Protein AF-A0A1Q7XTV2-F1 (afdb_monomer_lite)

Secondary structure (DSSP, 8-state):
--HHHHHHHHHHHHHHHHHHHHHHHHHT----SHHHHHHHHHHHHHTHHHHHTTSTT---S-HHHHHHHHHHHHHHHHHHHHIIIIIHHHHHHTTSSPPP-------SSHHHHHHHHHHHHHHHHHTTGGGSHHHHHHHHHHHHHHHHHHHHHHHHHHHTT-HHHHHHHHHHHHHHHHHHHHHHS-HHHHHHHHHHHHHHHHTT-S-HHHHHHHHHHHHHHHHHHHHHHHHSHHHHHHHHHTT--HHHHHHHHHHHHHT-----TT-HHHHHHHHHHH-HHHHHHHHHHHHHHTTSS-TTHHHHHHHHHTS-TTT-TT-----

Sequence (323 aa):
MDNGRLQVLLLSWVVAAAALAIGRWWRKTPATGLVLAYLLNLWIIHWVAPALYLLPSYQGFDQRIVEAGLEQSVYAVIAFAFGSLALTPLLLNLGILPRPRAQLEVDTNLPKAYIALGAGSYAVMSIGVGALPSATALFATGQQLVVVGLALCCWYAWRKRSNWKLALWLGVTLLLPFVTIVTRGFISYGAVAALTVLIFISGFLKPRPMVLAAGILLGYLGLSVFVTYMRDRNDIRETVWGGQPMQIRLTQLEATVSQFEWFDLSNADHLHAVDGRLNQSFLAGLAVSRLSDIGGYAHGETFWEALLALIPRAIWPDKPVEA

Foldseek 3Di:
DPVVLLVVLLVLLVVLLVLLVVLCVVVLDDDLLVLVLVSVLLCQQLRPLSVLVVPPPADAPDNLLLSQLSNVSSVVSNVSSCCRRPVVVVCVVVVVDDDDDDPDDDDPCQLVVLLVQLVVLVVVVVVPPVVFVVSCVVSVVSVLSNLVSLLVQLVVCVVVVPVVSNVVSLVVLVCQLVVCLLQPLDSVVSVSSSSSSLSSNLSPDDPVVVSVVVVVVCVQVVLQVQLLCLVLSVVSNCCNVVPHDSVVNVVSVVVSVVPGGGQDSVDNSSSRSSNVPSHVSSVSSVVVVVCVVVVHDPPCVVVVVVVVVPDDCVRVVPDDDDD

Structure (mmCIF, N/CA/C/O backbone):
data_AF-A0A1Q7XTV2-F1
#
_entry.id   AF-A0A1Q7XTV2-F1
#
loop_
_atom_site.group_PDB
_atom_site.id
_atom_site.type_symbol
_atom_site.label_atom_id
_atom_site.label_alt_id
_atom_site.label_comp_id
_atom_site.label_asym_id
_atom_site.label_entity_id
_atom_site.label_seq_id
_atom_site.pdbx_PDB_ins_code
_atom_site.Cartn_x
_atom_site.Cartn_y
_atom_site.Cartn_z
_atom_site.occupancy
_atom_site.B_iso_or_equiv
_atom_site.auth_seq_id
_atom_site.auth_comp_id
_atom_site.auth_asym_id
_atom_site.auth_atom_id
_atom_site.pdbx_PDB_model_num
ATOM 1 N N . MET A 1 1 ? 19.828 8.856 -23.610 1.00 52.28 1 MET A N 1
ATOM 2 C CA . MET A 1 1 ? 18.556 8.325 -23.077 1.00 52.28 1 MET A CA 1
ATOM 3 C C . MET A 1 1 ? 17.640 9.512 -22.878 1.00 52.28 1 MET A C 1
ATOM 5 O O . MET A 1 1 ? 18.116 10.532 -22.394 1.00 52.28 1 MET A O 1
ATOM 9 N N . ASP A 1 2 ? 16.404 9.440 -23.363 1.00 64.94 2 ASP A N 1
ATOM 10 C CA . ASP A 1 2 ? 15.503 10.593 -23.383 1.00 64.94 2 ASP A CA 1
ATOM 11 C C . ASP A 1 2 ? 14.740 10.692 -22.055 1.00 64.94 2 ASP A C 1
ATOM 13 O O . ASP A 1 2 ? 13.625 10.193 -21.913 1.00 64.94 2 ASP A O 1
ATOM 17 N N . ASN A 1 3 ? 15.369 11.319 -21.055 1.00 75.69 3 ASN A N 1
ATOM 18 C CA . ASN A 1 3 ? 14.770 11.533 -19.731 1.00 75.69 3 ASN A CA 1
ATOM 19 C C . ASN A 1 3 ? 13.438 12.303 -19.798 1.00 75.69 3 ASN A C 1
ATOM 21 O O . ASN A 1 3 ? 12.667 12.275 -18.836 1.00 75.69 3 ASN A O 1
ATOM 25 N N . GLY A 1 4 ? 13.143 12.963 -20.925 1.00 91.56 4 GLY A N 1
ATOM 26 C CA . GLY A 1 4 ? 11.885 13.664 -21.142 1.00 91.56 4 GLY A CA 1
ATOM 27 C C . GLY A 1 4 ? 10.669 12.743 -21.045 1.00 91.56 4 GLY A C 1
ATOM 28 O O . GLY A 1 4 ? 9.670 13.123 -20.434 1.00 91.56 4 GLY A O 1
ATOM 29 N N . ARG A 1 5 ? 10.745 11.506 -21.559 1.00 95.69 5 ARG A N 1
ATOM 30 C CA . ARG A 1 5 ? 9.592 10.587 -21.548 1.00 95.69 5 ARG A CA 1
ATOM 31 C C . ARG A 1 5 ? 9.205 10.170 -20.132 1.00 95.69 5 ARG A C 1
ATOM 33 O O . ARG A 1 5 ? 8.038 10.301 -19.763 1.00 95.69 5 ARG A O 1
ATOM 40 N N . LEU A 1 6 ? 10.168 9.714 -19.330 1.00 96.31 6 LEU A N 1
ATOM 41 C CA . LEU A 1 6 ? 9.927 9.321 -17.938 1.00 96.31 6 LEU A CA 1
ATOM 42 C C . LEU A 1 6 ? 9.303 10.468 -17.130 1.00 96.31 6 LEU A C 1
ATOM 44 O O . LEU A 1 6 ? 8.315 10.266 -16.423 1.00 96.31 6 LEU A O 1
ATOM 48 N N . GLN A 1 7 ? 9.840 11.683 -17.274 1.00 97.06 7 GLN A N 1
ATOM 49 C CA . GLN A 1 7 ? 9.313 12.874 -16.603 1.00 97.06 7 GLN A CA 1
ATOM 50 C C . GLN A 1 7 ? 7.862 13.157 -17.004 1.00 97.06 7 GLN A C 1
ATOM 52 O O . GLN A 1 7 ? 7.019 13.387 -16.135 1.00 97.06 7 GLN A O 1
ATOM 57 N N . VAL A 1 8 ? 7.543 13.090 -18.301 1.00 97.75 8 VAL A N 1
ATOM 58 C CA . VAL A 1 8 ? 6.177 13.287 -18.808 1.00 97.75 8 VAL A CA 1
ATOM 59 C C . VAL A 1 8 ? 5.219 12.233 -18.255 1.00 97.75 8 VAL A C 1
ATOM 61 O O . VAL A 1 8 ? 4.111 12.584 -17.845 1.00 97.75 8 VAL A O 1
ATOM 64 N N . LEU A 1 9 ? 5.628 10.963 -18.188 1.00 98.06 9 LEU A N 1
ATOM 65 C CA . LEU A 1 9 ? 4.803 9.890 -17.625 1.00 98.06 9 LEU A CA 1
ATOM 66 C C . LEU A 1 9 ? 4.536 10.106 -16.128 1.00 98.06 9 LEU A C 1
ATOM 68 O O . LEU A 1 9 ? 3.381 10.078 -15.702 1.00 98.06 9 LEU A O 1
ATOM 72 N N . LEU A 1 10 ? 5.577 10.392 -15.338 1.00 97.94 10 LEU A N 1
ATOM 73 C CA . LEU A 1 10 ? 5.447 10.661 -13.900 1.00 97.94 10 LEU A CA 1
ATOM 74 C C . LEU A 1 10 ? 4.561 11.881 -13.622 1.00 97.94 10 LEU A C 1
ATOM 76 O O . LEU A 1 10 ? 3.726 11.834 -12.715 1.00 97.94 10 LEU A O 1
ATOM 80 N N . LEU A 1 11 ? 4.712 12.954 -14.405 1.00 97.81 11 LEU A N 1
ATOM 81 C CA . LEU A 1 11 ? 3.881 14.154 -14.298 1.00 97.81 11 LEU A CA 1
ATOM 82 C C . LEU A 1 11 ? 2.429 13.867 -14.682 1.00 97.81 11 LEU A C 1
ATOM 84 O O . LEU A 1 11 ? 1.521 14.242 -13.943 1.00 97.81 11 LEU A O 1
ATOM 88 N N . SER A 1 12 ? 2.200 13.162 -15.791 1.00 98.06 12 SER A N 1
ATOM 89 C CA . SER A 1 12 ? 0.855 12.783 -16.243 1.00 98.06 12 SER A CA 1
ATOM 90 C C . SER A 1 12 ? 0.132 11.943 -15.191 1.00 98.06 12 SER A C 1
ATOM 92 O O . SER A 1 12 ? -1.039 12.190 -14.895 1.00 98.06 12 SER A O 1
ATOM 94 N N . TRP A 1 13 ? 0.852 11.007 -14.564 1.00 98.06 13 TRP A N 1
ATOM 95 C CA . TRP A 1 13 ? 0.352 10.202 -13.454 1.00 98.06 13 TRP A CA 1
ATOM 96 C C . TRP A 1 13 ? -0.120 11.085 -12.289 1.00 98.06 13 TRP A C 1
ATOM 98 O O . TRP A 1 13 ? -1.262 10.968 -11.836 1.00 98.06 13 TRP A O 1
ATOM 108 N N . VAL A 1 14 ? 0.731 12.016 -11.834 1.00 97.31 14 VAL A N 1
ATOM 109 C CA . VAL A 1 14 ? 0.422 12.928 -10.716 1.00 97.31 14 VAL A CA 1
ATOM 110 C C . VAL A 1 14 ? -0.747 13.844 -11.053 1.00 97.31 14 VAL A C 1
ATOM 112 O O . VAL A 1 14 ? -1.623 14.035 -10.213 1.00 97.31 14 VAL A O 1
ATOM 115 N N . VAL A 1 15 ? -0.805 14.382 -12.272 1.00 97.69 15 VAL A N 1
ATOM 116 C CA . VAL A 1 15 ? -1.907 15.243 -12.720 1.00 97.69 15 VAL A CA 1
ATOM 117 C C . VAL A 1 15 ? -3.233 14.481 -12.704 1.00 97.69 15 VAL A C 1
ATOM 119 O O . VAL A 1 15 ? -4.215 14.990 -12.160 1.00 97.69 15 VAL A O 1
ATOM 122 N N . ALA A 1 16 ? -3.275 13.250 -13.222 1.00 97.19 16 ALA A N 1
ATOM 123 C CA . ALA A 1 16 ? -4.484 12.425 -13.209 1.00 97.19 16 ALA A CA 1
ATOM 124 C C . ALA A 1 16 ? -4.924 12.066 -11.775 1.00 97.19 16 ALA A C 1
ATOM 126 O O . ALA A 1 16 ? -6.103 12.194 -11.426 1.00 97.19 16 ALA A O 1
ATOM 127 N N . ALA A 1 17 ? -3.973 11.690 -10.916 1.00 95.69 17 ALA A N 1
ATOM 128 C CA . ALA A 1 17 ? -4.211 11.409 -9.502 1.00 95.69 17 ALA A CA 1
ATOM 129 C C . ALA A 1 17 ? -4.732 12.643 -8.739 1.00 95.69 17 ALA A C 1
ATOM 131 O O . ALA A 1 17 ? -5.706 12.554 -7.984 1.00 95.69 17 ALA A O 1
ATOM 132 N N . ALA A 1 18 ? -4.127 13.812 -8.968 1.00 94.44 18 ALA A N 1
ATOM 133 C CA . ALA A 1 18 ? -4.534 15.076 -8.366 1.00 94.44 18 ALA A CA 1
ATOM 134 C C . ALA A 1 18 ? -5.926 15.503 -8.844 1.00 94.44 18 ALA A C 1
ATOM 136 O O . ALA A 1 18 ? -6.763 15.868 -8.019 1.00 94.44 18 ALA A O 1
ATOM 137 N N . ALA A 1 19 ? -6.216 15.392 -10.145 1.00 95.44 19 ALA A N 1
ATOM 138 C CA . ALA A 1 19 ? -7.538 15.670 -10.696 1.00 95.44 19 ALA A CA 1
ATOM 139 C C . ALA A 1 19 ? -8.613 14.795 -10.033 1.00 95.44 19 ALA A C 1
ATOM 141 O O . ALA A 1 19 ? -9.653 15.310 -9.613 1.00 95.44 19 ALA A O 1
ATOM 142 N N . LEU A 1 20 ? -8.343 13.496 -9.853 1.00 93.62 20 LEU A N 1
ATOM 143 C CA . LEU A 1 20 ? -9.224 12.574 -9.133 1.00 93.62 20 LEU A CA 1
ATOM 144 C C . LEU A 1 20 ? -9.445 12.999 -7.675 1.00 93.62 20 LEU A C 1
ATOM 146 O O . LEU A 1 20 ? -10.592 13.101 -7.229 1.00 93.62 20 LEU A O 1
ATOM 150 N N . ALA A 1 21 ? -8.373 13.280 -6.932 1.00 89.50 21 ALA A N 1
ATOM 151 C CA . ALA A 1 21 ? -8.458 13.678 -5.529 1.00 89.50 21 ALA A CA 1
ATOM 152 C C . ALA A 1 21 ? -9.211 15.011 -5.344 1.00 89.50 21 ALA A C 1
ATOM 154 O O . ALA A 1 21 ? -10.132 15.097 -4.525 1.00 89.50 21 ALA A O 1
ATOM 155 N N . ILE A 1 22 ? -8.874 16.030 -6.141 1.00 90.25 22 ILE A N 1
ATOM 156 C CA . ILE A 1 22 ? -9.489 17.366 -6.108 1.00 90.25 22 ILE A CA 1
ATOM 157 C C . ILE A 1 22 ? -10.949 17.300 -6.566 1.00 90.25 22 ILE A C 1
ATOM 159 O O . ILE A 1 22 ? -11.834 17.821 -5.888 1.00 90.25 22 ILE A O 1
ATOM 163 N N . GLY A 1 23 ? -11.235 16.606 -7.669 1.00 91.25 23 GLY A N 1
ATOM 164 C CA . GLY A 1 23 ? -12.593 16.464 -8.193 1.00 91.25 23 GLY A CA 1
ATOM 165 C C . GLY A 1 23 ? -13.529 15.773 -7.200 1.00 91.25 23 GLY A C 1
ATOM 166 O O . GLY A 1 23 ? -14.670 16.202 -7.003 1.00 91.25 23 GLY A O 1
ATOM 167 N N . ARG A 1 24 ? -13.040 14.742 -6.498 1.00 87.19 24 ARG A N 1
ATOM 168 C CA . ARG A 1 24 ? -13.799 14.096 -5.416 1.00 87.19 24 ARG A CA 1
ATOM 169 C C . ARG A 1 24 ? -13.980 15.000 -4.210 1.00 87.19 24 ARG A C 1
ATOM 171 O O . ARG A 1 24 ? -15.069 15.026 -3.635 1.00 87.19 24 ARG A O 1
ATOM 178 N N . TRP A 1 25 ? -12.943 15.743 -3.836 1.00 83.31 25 TRP A N 1
ATOM 179 C CA . TRP A 1 25 ? -13.033 16.725 -2.764 1.00 83.31 25 TRP A CA 1
ATOM 180 C C . TRP A 1 25 ? -14.142 17.743 -3.074 1.00 83.31 25 TRP A C 1
ATOM 182 O O . TRP A 1 25 ? -15.046 17.930 -2.253 1.00 83.31 25 TRP A O 1
ATOM 192 N N . TRP A 1 26 ? -14.151 18.348 -4.260 1.00 86.44 26 TRP A N 1
ATOM 193 C CA . TRP A 1 26 ? -15.136 19.373 -4.619 1.00 86.44 26 TRP A CA 1
ATOM 194 C C . TRP A 1 26 ? -16.579 18.869 -4.611 1.00 86.44 26 TRP A C 1
ATOM 196 O O . TRP A 1 26 ? -17.480 19.594 -4.192 1.00 86.44 26 TRP A O 1
ATOM 206 N N . ARG A 1 27 ? -16.808 17.610 -4.991 1.00 81.94 27 ARG A N 1
ATOM 207 C CA . ARG A 1 27 ? -18.161 17.044 -5.091 1.00 81.94 27 ARG A CA 1
ATOM 208 C C . ARG A 1 27 ? -18.805 16.664 -3.762 1.00 81.94 27 ARG A C 1
ATOM 210 O O . ARG A 1 27 ? -19.996 16.368 -3.755 1.00 81.94 27 ARG A O 1
ATOM 217 N N . LYS A 1 28 ? -18.058 16.659 -2.649 1.00 74.50 28 LYS A N 1
ATOM 218 C CA . LYS A 1 28 ? -18.556 16.304 -1.300 1.00 74.50 28 LYS A CA 1
ATOM 219 C C . LYS A 1 28 ? -19.358 14.987 -1.258 1.00 74.50 28 LYS A C 1
ATOM 221 O O . LYS A 1 28 ? -20.192 14.798 -0.376 1.00 74.50 28 LYS A O 1
ATOM 226 N N . THR A 1 29 ? -19.120 14.075 -2.201 1.00 72.31 29 THR A N 1
ATOM 227 C CA . THR A 1 29 ? -19.832 12.795 -2.276 1.00 72.31 29 THR A CA 1
ATOM 228 C C . THR A 1 29 ? -19.449 11.931 -1.077 1.00 72.31 29 THR A C 1
ATOM 230 O O . THR A 1 29 ? -18.246 11.718 -0.879 1.00 72.31 29 THR A O 1
ATOM 233 N N . PRO A 1 30 ? -20.420 11.408 -0.307 1.00 70.06 30 PRO A N 1
ATOM 234 C CA . PRO A 1 30 ? -20.144 10.459 0.763 1.00 70.06 30 PRO A CA 1
ATOM 235 C C . PRO A 1 30 ? -19.352 9.275 0.211 1.00 70.06 30 PRO A C 1
ATOM 237 O O . PRO A 1 30 ? -19.731 8.680 -0.797 1.00 70.06 30 PRO A O 1
ATOM 240 N N . ALA A 1 31 ? -18.226 8.956 0.839 1.00 77.19 31 ALA A N 1
ATOM 241 C CA . ALA A 1 31 ? -17.368 7.867 0.408 1.00 77.19 31 ALA A CA 1
ATOM 242 C C . ALA A 1 31 ? -16.633 7.269 1.601 1.00 77.19 31 ALA A C 1
ATOM 244 O O . ALA A 1 31 ? -16.267 7.975 2.534 1.00 77.19 31 ALA A O 1
ATOM 245 N N . THR A 1 32 ? -16.349 5.976 1.516 1.00 80.38 32 THR A N 1
ATOM 246 C CA . THR A 1 32 ? -15.531 5.235 2.485 1.00 80.38 32 THR A CA 1
ATOM 247 C C . THR A 1 32 ? -14.026 5.417 2.248 1.00 80.38 32 THR A C 1
ATOM 249 O O . THR A 1 32 ? -13.217 4.719 2.838 1.00 80.38 32 THR A O 1
ATOM 252 N N . GLY A 1 33 ? -13.616 6.313 1.344 1.00 82.25 33 GLY A N 1
ATOM 253 C CA . GLY A 1 33 ? -12.204 6.504 0.994 1.00 82.25 33 GLY A CA 1
ATOM 254 C C . GLY A 1 33 ? -11.621 5.449 0.044 1.00 82.25 33 GLY A C 1
ATOM 255 O O . GLY A 1 33 ? -10.471 5.595 -0.351 1.00 82.25 33 GLY A O 1
ATOM 256 N N . LEU A 1 34 ? -12.401 4.453 -0.402 1.00 84.81 34 LEU A N 1
ATOM 257 C CA . LEU A 1 34 ? -11.930 3.350 -1.260 1.00 84.81 34 LEU A CA 1
ATOM 258 C C . LEU A 1 34 ? -11.169 3.814 -2.512 1.00 84.81 34 LEU A C 1
ATOM 260 O O . LEU A 1 34 ? -10.123 3.269 -2.839 1.00 84.81 34 LEU A O 1
ATOM 264 N N . VAL A 1 35 ? -11.666 4.847 -3.196 1.00 89.31 35 VAL A N 1
ATOM 265 C CA . VAL A 1 35 ? -11.015 5.375 -4.407 1.00 89.31 35 VAL A CA 1
ATOM 266 C C . VAL A 1 35 ? -9.639 5.966 -4.106 1.00 89.31 35 VAL A C 1
ATOM 268 O O . VAL A 1 35 ? -8.700 5.742 -4.862 1.00 89.31 35 VAL A O 1
ATOM 271 N N . LEU A 1 36 ? -9.504 6.678 -2.985 1.00 87.25 36 LEU A N 1
ATOM 272 C CA . LEU A 1 36 ? -8.214 7.216 -2.554 1.00 87.25 36 LEU A CA 1
ATOM 273 C C . LEU A 1 36 ? -7.291 6.104 -2.056 1.00 87.25 36 LEU A C 1
ATOM 275 O O . LEU A 1 36 ? -6.091 6.175 -2.284 1.00 87.25 36 LEU A O 1
ATOM 279 N N . ALA A 1 37 ? -7.844 5.062 -1.431 1.00 85.94 37 ALA A N 1
ATOM 280 C CA . ALA A 1 37 ? -7.077 3.901 -1.003 1.00 85.94 37 ALA A CA 1
ATOM 281 C C . ALA A 1 37 ? -6.469 3.152 -2.184 1.00 85.94 37 ALA A C 1
ATOM 283 O O . ALA A 1 37 ? -5.282 2.836 -2.179 1.00 85.94 37 ALA A O 1
ATOM 284 N N . TYR A 1 38 ? -7.278 2.928 -3.216 1.00 89.38 38 TYR A N 1
ATOM 285 C CA . TYR A 1 38 ? -6.829 2.301 -4.446 1.00 89.38 38 TYR A CA 1
ATOM 286 C C . TYR A 1 38 ? -5.764 3.147 -5.152 1.00 89.38 38 TYR A C 1
ATOM 288 O O . TYR A 1 38 ? -4.710 2.631 -5.516 1.00 89.38 38 TYR A O 1
ATOM 296 N N . LEU A 1 39 ? -5.993 4.461 -5.264 1.00 92.12 39 LEU A N 1
ATOM 297 C CA . LEU A 1 39 ? -5.033 5.389 -5.861 1.00 92.12 39 LEU A CA 1
ATOM 298 C C . LEU A 1 39 ? -3.703 5.431 -5.094 1.00 92.12 39 LEU A C 1
ATOM 300 O O . LEU A 1 39 ? -2.647 5.427 -5.716 1.00 92.12 39 LEU A O 1
ATOM 304 N N . LEU A 1 40 ? -3.744 5.450 -3.759 1.00 89.88 40 LEU A N 1
ATOM 305 C CA . LEU A 1 40 ? -2.538 5.444 -2.931 1.00 89.88 40 LEU A CA 1
ATOM 306 C C . LEU A 1 40 ? -1.768 4.129 -3.072 1.00 89.88 40 LEU A C 1
ATOM 308 O O . LEU A 1 40 ? -0.544 4.147 -3.142 1.00 89.88 40 LEU A O 1
ATOM 312 N N . ASN A 1 41 ? -2.470 2.998 -3.150 1.00 89.81 41 ASN A N 1
ATOM 313 C 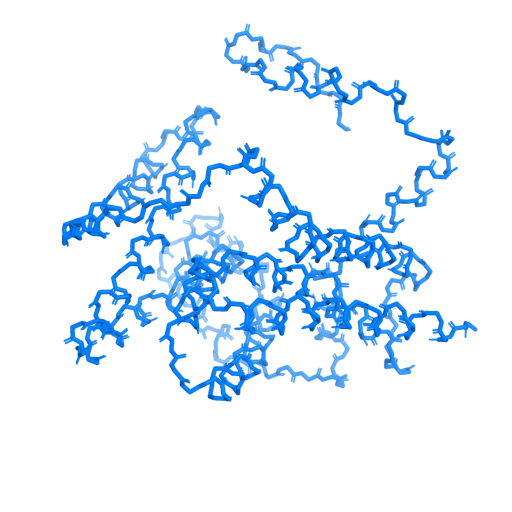CA . ASN A 1 41 ? -1.829 1.712 -3.391 1.00 89.81 41 ASN A CA 1
ATOM 314 C C . ASN A 1 41 ? -1.119 1.702 -4.756 1.00 89.81 41 ASN A C 1
ATOM 316 O O . ASN A 1 41 ? 0.064 1.385 -4.817 1.00 89.81 41 ASN A O 1
ATOM 320 N N . LEU A 1 42 ? -1.797 2.157 -5.822 1.00 93.50 42 LEU A N 1
ATOM 321 C CA . LEU A 1 42 ? -1.183 2.315 -7.146 1.00 93.50 42 LEU A CA 1
ATOM 322 C C . LEU A 1 42 ? 0.023 3.260 -7.121 1.00 93.50 42 LEU A C 1
ATOM 324 O O . LEU A 1 42 ? 1.032 2.960 -7.748 1.00 93.50 42 LEU A O 1
ATOM 328 N N . TRP A 1 43 ? -0.051 4.370 -6.384 1.00 94.75 43 TRP A N 1
ATOM 329 C CA . TRP A 1 43 ? 1.069 5.301 -6.240 1.00 94.75 43 TRP A CA 1
ATOM 330 C C . TRP A 1 43 ? 2.309 4.614 -5.655 1.00 94.75 43 TRP A C 1
ATOM 332 O O . TRP A 1 43 ? 3.396 4.714 -6.222 1.00 94.75 43 TRP A O 1
ATOM 342 N N . ILE A 1 44 ? 2.138 3.864 -4.560 1.00 92.50 44 ILE A N 1
ATOM 343 C CA . ILE A 1 44 ? 3.240 3.161 -3.888 1.00 92.50 44 ILE A CA 1
ATOM 344 C C . ILE A 1 44 ? 3.942 2.199 -4.851 1.00 92.50 44 ILE A C 1
ATOM 346 O O . ILE A 1 44 ? 5.168 2.154 -4.871 1.00 92.50 44 ILE A O 1
ATOM 350 N N . ILE A 1 45 ? 3.179 1.447 -5.648 1.00 94.31 45 ILE A N 1
ATOM 351 C CA . ILE A 1 45 ? 3.729 0.347 -6.453 1.00 94.31 45 ILE A CA 1
ATOM 352 C C . ILE A 1 45 ? 4.064 0.712 -7.909 1.00 94.31 45 ILE A C 1
ATOM 354 O O . ILE A 1 45 ? 4.763 -0.035 -8.588 1.00 94.31 45 ILE A O 1
ATOM 358 N N . HIS A 1 46 ? 3.551 1.824 -8.433 1.00 96.75 46 HIS A N 1
ATOM 359 C CA . HIS A 1 46 ? 3.798 2.224 -9.822 1.00 96.75 46 HIS A CA 1
ATOM 360 C C . HIS A 1 46 ? 4.477 3.576 -9.973 1.00 96.75 46 HIS A C 1
ATOM 362 O O . HIS A 1 46 ? 4.942 3.872 -11.067 1.00 96.75 46 HIS A O 1
ATOM 368 N N . TRP A 1 47 ? 4.545 4.394 -8.922 1.00 97.31 47 TRP A N 1
ATOM 369 C CA . TRP A 1 47 ? 5.105 5.739 -9.022 1.00 97.31 47 TRP A CA 1
ATOM 370 C C . TRP A 1 47 ? 6.388 5.908 -8.206 1.00 97.31 47 TRP A C 1
ATOM 372 O O . TRP A 1 47 ? 7.364 6.439 -8.728 1.00 97.31 47 TRP A O 1
ATOM 382 N N . VAL A 1 48 ? 6.416 5.421 -6.958 1.00 96.12 48 VAL A N 1
ATOM 383 C CA . VAL A 1 48 ? 7.547 5.642 -6.033 1.00 96.12 48 VAL A CA 1
ATOM 384 C C . VAL A 1 48 ? 8.871 5.122 -6.594 1.00 96.12 48 VAL A C 1
ATOM 386 O O . VAL A 1 48 ? 9.842 5.871 -6.628 1.00 96.12 48 VAL A O 1
ATOM 389 N N . ALA A 1 49 ? 8.919 3.871 -7.057 1.00 96.81 49 ALA A N 1
ATOM 390 C CA . ALA A 1 49 ? 10.155 3.301 -7.588 1.00 96.81 49 ALA A CA 1
ATOM 391 C C . ALA A 1 49 ? 10.580 3.912 -8.941 1.00 96.81 49 ALA A C 1
ATOM 393 O O . ALA A 1 49 ? 11.731 4.330 -9.047 1.00 96.81 49 ALA A O 1
ATOM 394 N N . PRO A 1 50 ? 9.694 4.090 -9.946 1.00 97.50 50 PRO A N 1
ATOM 395 C CA . PRO A 1 50 ? 10.074 4.784 -11.181 1.00 97.50 50 PRO A CA 1
ATOM 396 C C . PRO A 1 50 ? 10.577 6.218 -10.975 1.00 97.50 50 PRO A C 1
ATOM 398 O O . PRO A 1 50 ? 11.425 6.678 -11.735 1.00 97.50 50 PRO A O 1
ATOM 401 N N . ALA A 1 51 ? 10.122 6.923 -9.933 1.00 97.25 51 ALA A N 1
ATOM 402 C CA . ALA A 1 51 ? 10.639 8.251 -9.603 1.00 97.25 51 ALA A CA 1
ATOM 403 C C . ALA A 1 51 ? 12.130 8.244 -9.209 1.00 97.25 51 ALA A C 1
ATOM 405 O O . ALA A 1 51 ? 12.805 9.256 -9.400 1.00 97.25 51 ALA A O 1
ATOM 406 N N . LEU A 1 52 ? 12.671 7.119 -8.722 1.00 96.94 52 LEU A N 1
ATOM 407 C CA . LEU A 1 52 ? 14.096 6.991 -8.391 1.00 96.94 52 LEU A CA 1
ATOM 408 C C . LEU A 1 52 ? 14.998 7.113 -9.624 1.00 96.94 52 LEU A C 1
ATOM 410 O O . LEU A 1 52 ? 16.118 7.595 -9.511 1.00 96.94 52 LEU A O 1
ATOM 414 N N . TYR A 1 53 ? 14.497 6.763 -10.812 1.00 96.38 53 TYR A N 1
ATOM 415 C CA . TYR A 1 53 ? 15.232 6.861 -12.080 1.00 96.38 53 TYR A CA 1
ATOM 416 C C . TYR A 1 53 ? 15.430 8.313 -12.546 1.00 96.38 53 TYR A C 1
ATOM 418 O O . TYR A 1 53 ? 16.148 8.564 -13.509 1.00 96.38 53 TYR A O 1
ATOM 426 N N . LEU A 1 54 ? 14.822 9.291 -11.860 1.00 95.75 54 LEU A N 1
ATOM 427 C CA . LEU A 1 54 ? 15.153 10.705 -12.042 1.00 95.75 54 LEU A CA 1
ATOM 428 C C . LEU A 1 54 ? 16.475 11.094 -11.362 1.00 95.75 54 LEU A C 1
ATOM 430 O O . LEU A 1 54 ? 17.031 12.143 -11.688 1.00 95.75 54 LEU A O 1
ATOM 434 N N . LEU A 1 55 ? 16.968 10.288 -10.414 1.00 95.44 55 LEU A N 1
ATOM 435 C CA . LEU A 1 55 ? 18.238 10.527 -9.735 1.00 95.44 55 LEU A CA 1
ATOM 436 C C . LEU A 1 55 ? 19.393 10.140 -10.673 1.00 95.44 55 LEU A C 1
ATOM 438 O O . LEU A 1 55 ? 19.506 8.969 -11.029 1.00 95.44 55 LEU A O 1
ATOM 442 N N . PRO A 1 56 ? 20.296 11.070 -11.040 1.00 91.19 56 PRO A N 1
ATOM 443 C CA . PRO A 1 56 ? 21.367 10.780 -12.001 1.00 91.19 56 PRO A CA 1
ATOM 444 C C . PRO A 1 56 ? 22.336 9.677 -11.558 1.00 91.19 56 PRO A C 1
ATOM 446 O O . PRO A 1 56 ? 22.977 9.046 -12.392 1.00 91.19 56 PRO A O 1
ATOM 449 N N . SER A 1 57 ? 22.475 9.475 -10.246 1.00 90.75 57 SER A N 1
ATOM 450 C CA . SER A 1 57 ? 23.369 8.484 -9.645 1.00 90.75 57 SER A CA 1
ATOM 451 C C . SER A 1 57 ? 22.740 7.099 -9.496 1.00 90.75 57 SER A C 1
ATOM 453 O O . SER A 1 57 ? 23.448 6.161 -9.138 1.00 90.75 57 SER A O 1
ATOM 455 N N . TYR A 1 58 ? 21.431 6.956 -9.723 1.00 95.31 58 TYR A N 1
ATOM 456 C CA . TYR A 1 58 ? 20.735 5.694 -9.511 1.00 95.31 58 TYR A CA 1
ATOM 457 C C . TYR A 1 58 ? 20.803 4.794 -10.751 1.00 95.31 58 TYR A C 1
ATOM 459 O O . TYR A 1 58 ? 20.545 5.236 -11.869 1.00 95.31 58 TYR A O 1
ATOM 467 N N . GLN A 1 59 ? 21.131 3.518 -10.548 1.00 92.50 59 GLN A N 1
ATOM 468 C CA . GLN A 1 59 ? 21.176 2.499 -11.597 1.00 92.50 59 GLN A CA 1
ATOM 469 C C . GLN A 1 59 ? 20.361 1.287 -11.138 1.00 92.50 59 GLN A C 1
ATOM 471 O O . GLN A 1 59 ? 20.795 0.554 -10.256 1.00 92.50 59 GLN A O 1
ATOM 476 N N . GLY A 1 60 ? 19.166 1.106 -11.699 1.00 93.56 60 GLY A N 1
ATOM 477 C CA . GLY A 1 60 ? 18.253 0.008 -11.366 1.00 93.56 60 GLY A CA 1
ATOM 478 C C . GLY A 1 60 ? 18.079 -0.985 -12.517 1.00 93.56 60 GLY A C 1
ATOM 479 O O . GLY A 1 60 ? 19.021 -1.303 -13.242 1.00 93.56 60 GLY A O 1
ATOM 480 N N . PHE A 1 61 ? 16.851 -1.468 -12.691 1.00 95.56 61 PHE A N 1
ATOM 481 C CA . PHE A 1 61 ? 16.423 -2.229 -13.867 1.00 95.56 61 PHE A CA 1
ATOM 482 C C . PHE A 1 61 ? 16.544 -1.426 -15.177 1.00 95.56 61 PHE A C 1
ATOM 484 O O . PHE A 1 61 ? 16.852 -0.235 -15.187 1.00 95.56 61 PHE A O 1
ATOM 491 N N . ASP A 1 62 ? 16.264 -2.067 -16.317 1.00 95.19 62 ASP A N 1
ATOM 492 C CA . ASP A 1 62 ? 16.199 -1.363 -17.602 1.00 95.19 62 ASP A CA 1
ATOM 493 C C . ASP A 1 62 ? 15.085 -0.303 -17.579 1.00 95.19 62 ASP A C 1
ATOM 495 O O . ASP A 1 62 ? 13.889 -0.616 -17.544 1.00 95.19 62 ASP A O 1
ATOM 499 N N . GLN A 1 63 ? 15.495 0.966 -17.641 1.00 95.31 63 GLN A N 1
ATOM 500 C CA . GLN A 1 63 ? 14.604 2.121 -17.627 1.00 95.31 63 GLN A CA 1
ATOM 501 C C . GLN A 1 63 ? 13.528 2.049 -18.719 1.00 95.31 63 GLN A C 1
ATOM 503 O O . GLN A 1 63 ? 12.400 2.467 -18.475 1.00 95.31 63 GLN A O 1
ATOM 508 N N . ARG A 1 64 ? 13.817 1.488 -19.900 1.00 95.38 64 ARG A N 1
ATOM 509 C CA . ARG A 1 64 ? 12.830 1.387 -20.991 1.00 95.38 64 ARG A CA 1
ATOM 510 C C . ARG A 1 64 ? 11.678 0.457 -20.627 1.00 95.38 64 ARG A C 1
ATOM 512 O O . ARG A 1 64 ? 10.529 0.738 -20.962 1.00 95.38 64 ARG A O 1
ATOM 519 N N . ILE A 1 65 ? 11.981 -0.632 -19.921 1.00 96.56 65 ILE A N 1
ATOM 520 C CA . ILE A 1 65 ? 10.976 -1.579 -19.429 1.00 96.56 65 ILE A CA 1
ATOM 521 C C . ILE A 1 65 ? 10.143 -0.903 -18.336 1.00 96.56 65 ILE A C 1
ATOM 523 O O . ILE A 1 65 ? 8.915 -0.948 -18.374 1.00 96.56 65 ILE A O 1
ATOM 527 N N . VAL A 1 66 ? 10.795 -0.203 -17.403 1.00 97.38 66 VAL A N 1
ATOM 528 C CA . VAL A 1 66 ? 10.106 0.550 -16.343 1.00 97.38 66 VAL A CA 1
ATOM 529 C C . VAL A 1 66 ? 9.179 1.624 -16.926 1.00 97.38 66 VAL A C 1
ATOM 531 O O . VAL A 1 66 ? 8.032 1.735 -16.492 1.00 97.38 66 VAL A O 1
ATOM 534 N N . GLU A 1 67 ? 9.633 2.375 -17.932 1.00 97.25 67 GLU A N 1
ATOM 535 C CA . GLU A 1 67 ? 8.833 3.374 -18.650 1.00 97.25 67 GLU A CA 1
ATOM 536 C C . GLU A 1 67 ? 7.608 2.749 -19.325 1.00 97.25 67 GLU A C 1
ATOM 538 O O . GLU A 1 67 ? 6.505 3.278 -19.183 1.00 97.25 67 GLU A O 1
ATOM 543 N N . ALA A 1 68 ? 7.770 1.608 -20.004 1.00 96.81 68 ALA A N 1
ATOM 544 C CA . ALA A 1 68 ? 6.667 0.918 -20.671 1.00 96.81 68 ALA A CA 1
ATOM 545 C C . ALA A 1 68 ? 5.567 0.486 -19.688 1.00 96.81 68 ALA A C 1
ATOM 547 O O . ALA A 1 68 ? 4.379 0.636 -19.978 1.00 96.81 68 ALA A O 1
ATOM 548 N N . GLY A 1 69 ? 5.930 -0.014 -18.504 1.00 97.25 69 GLY A N 1
ATOM 549 C CA . GLY A 1 69 ? 4.936 -0.365 -17.491 1.00 97.25 69 GLY A CA 1
ATOM 550 C C . GLY A 1 69 ? 4.360 0.838 -16.743 1.00 97.25 69 GLY A C 1
ATOM 551 O O . GLY A 1 69 ? 3.172 0.837 -16.412 1.00 97.25 69 GLY A O 1
ATOM 552 N N . LEU A 1 70 ? 5.153 1.893 -16.521 1.00 98.06 70 LEU A N 1
ATOM 553 C CA . LEU A 1 70 ? 4.651 3.157 -15.973 1.00 98.06 70 LEU A CA 1
ATOM 554 C C . LEU A 1 70 ? 3.608 3.777 -16.911 1.00 98.06 70 LEU A C 1
ATOM 556 O O . LEU A 1 70 ? 2.588 4.273 -16.441 1.00 98.06 70 LEU A O 1
ATOM 560 N N . GLU A 1 71 ? 3.822 3.704 -18.223 1.00 98.06 71 GLU A N 1
ATOM 561 C CA . GLU A 1 71 ? 2.856 4.143 -19.230 1.00 98.06 71 GLU A CA 1
ATOM 562 C C . GLU A 1 71 ? 1.509 3.417 -19.092 1.00 98.06 71 GLU A C 1
ATOM 564 O O . GLU A 1 71 ? 0.466 4.070 -19.040 1.00 98.06 71 GLU A O 1
ATOM 569 N N . GLN A 1 72 ? 1.512 2.091 -18.908 1.00 97.50 72 GLN A N 1
ATOM 570 C CA . GLN A 1 72 ? 0.269 1.348 -18.651 1.00 97.50 72 GLN A CA 1
ATOM 571 C C . GLN A 1 72 ? -0.417 1.796 -17.353 1.00 97.50 72 GLN A C 1
ATOM 573 O O . GLN A 1 72 ? -1.642 1.914 -17.298 1.00 97.50 72 GLN A O 1
ATOM 578 N N . SER A 1 73 ? 0.361 2.108 -16.312 1.00 97.81 73 SER A N 1
ATOM 579 C CA . SER A 1 73 ? -0.175 2.663 -15.065 1.00 97.81 73 SER A CA 1
ATOM 580 C C . SER A 1 73 ? -0.786 4.057 -15.260 1.00 97.81 73 SER A C 1
ATOM 582 O O . SER A 1 73 ? -1.844 4.347 -14.699 1.00 97.81 73 SER A O 1
ATOM 584 N N . VAL A 1 74 ? -0.188 4.911 -16.100 1.00 98.31 74 VAL A N 1
ATOM 585 C CA . VAL A 1 74 ? -0.762 6.216 -16.474 1.00 98.31 74 VAL A CA 1
ATOM 586 C C . VAL A 1 74 ? -2.118 6.026 -17.151 1.00 98.31 74 VAL A C 1
ATOM 588 O O . VAL A 1 74 ? -3.092 6.659 -16.737 1.00 98.31 74 VAL A O 1
ATOM 591 N N . TYR A 1 75 ? -2.221 5.116 -18.125 1.00 98.00 75 TYR A N 1
ATOM 592 C CA . TYR A 1 75 ? -3.500 4.797 -18.765 1.00 98.00 75 TYR A CA 1
ATOM 593 C C . TYR A 1 75 ? -4.535 4.298 -17.755 1.00 98.00 75 TYR A C 1
ATOM 595 O O . TYR A 1 75 ? -5.672 4.777 -17.754 1.00 98.00 75 TYR A O 1
ATOM 603 N N . ALA A 1 76 ? -4.136 3.410 -16.842 1.00 96.69 76 ALA A N 1
ATOM 604 C CA . ALA A 1 76 ? -5.012 2.900 -15.794 1.00 96.69 76 ALA A CA 1
ATOM 605 C C . ALA A 1 76 ? -5.531 4.018 -14.873 1.00 96.69 76 ALA A C 1
ATOM 607 O O . ALA A 1 76 ? -6.731 4.083 -14.602 1.00 96.69 76 ALA A O 1
ATOM 608 N N . VAL A 1 77 ? -4.667 4.934 -14.422 1.00 97.50 77 VAL A N 1
ATOM 609 C CA . VAL A 1 77 ? -5.068 6.039 -13.534 1.00 97.50 77 VAL A CA 1
ATOM 610 C C . VAL A 1 77 ? -5.943 7.060 -14.257 1.00 97.50 77 VAL A C 1
ATOM 612 O O . VAL A 1 77 ? -6.922 7.526 -13.671 1.00 97.50 77 VAL A O 1
ATOM 615 N N . ILE A 1 78 ? -5.666 7.375 -15.525 1.00 98.00 78 ILE A N 1
ATOM 616 C CA . ILE A 1 78 ? -6.524 8.253 -16.337 1.00 98.00 78 ILE A CA 1
ATOM 617 C C . ILE A 1 78 ? -7.907 7.621 -16.527 1.00 98.00 78 ILE A C 1
ATOM 619 O O . ILE A 1 78 ? -8.919 8.279 -16.276 1.00 98.00 78 ILE A O 1
ATOM 623 N N . ALA A 1 79 ? -7.970 6.343 -16.909 1.00 97.31 79 ALA A N 1
ATOM 624 C CA . ALA A 1 79 ? -9.229 5.620 -17.072 1.00 97.31 79 ALA A CA 1
ATOM 625 C C . ALA A 1 79 ? -10.010 5.539 -15.750 1.00 97.31 79 ALA A C 1
ATOM 627 O O . ALA A 1 79 ? -11.220 5.773 -15.719 1.00 97.31 79 ALA A O 1
ATOM 628 N N . PHE A 1 80 ? -9.319 5.290 -14.635 1.00 95.62 80 PHE A N 1
ATOM 629 C CA . PHE A 1 80 ? -9.914 5.275 -13.301 1.00 95.62 80 PHE A CA 1
ATOM 630 C C . PHE A 1 80 ? -10.455 6.653 -12.892 1.00 95.62 80 PHE A C 1
ATOM 632 O O . PHE A 1 80 ? -11.577 6.764 -12.383 1.00 95.62 80 PHE A O 1
ATOM 639 N N . ALA A 1 81 ? -9.702 7.722 -13.169 1.00 95.50 81 ALA A N 1
ATOM 640 C CA . ALA A 1 81 ? -10.129 9.094 -12.929 1.00 95.50 81 ALA A CA 1
ATOM 641 C C . ALA A 1 81 ? -11.358 9.453 -13.773 1.00 95.50 81 ALA A C 1
ATOM 643 O O . ALA A 1 81 ? -12.338 9.968 -13.233 1.00 95.50 81 ALA A O 1
ATOM 644 N N . PHE A 1 82 ? -11.356 9.114 -15.063 1.00 96.31 82 PHE A N 1
ATOM 645 C CA . PHE A 1 82 ? -12.500 9.292 -15.955 1.00 96.31 82 PHE A CA 1
ATOM 646 C C . PHE A 1 82 ? -13.731 8.517 -15.463 1.00 96.31 82 PHE A C 1
ATOM 648 O O . PHE A 1 82 ? -14.818 9.087 -15.338 1.00 96.31 82 PHE A O 1
ATOM 655 N N . GLY A 1 83 ? -13.558 7.247 -15.094 1.00 94.38 83 GLY A N 1
ATOM 656 C CA . GLY A 1 83 ? -14.612 6.403 -14.536 1.00 94.38 83 GLY A CA 1
ATOM 657 C C . GLY A 1 83 ? -15.257 7.019 -13.290 1.00 94.38 83 GLY A C 1
ATOM 658 O O . GLY A 1 83 ? -16.484 7.114 -13.192 1.00 94.38 83 GLY A O 1
ATOM 659 N N . SER A 1 84 ? -14.438 7.505 -12.351 1.00 92.25 84 SER A N 1
ATOM 660 C CA . SER A 1 84 ? -14.918 8.097 -11.097 1.00 92.25 84 SER A CA 1
ATOM 661 C C . SER A 1 84 ? -15.465 9.520 -11.257 1.00 92.25 84 SER A C 1
ATOM 663 O O . SER A 1 84 ? -16.365 9.899 -10.501 1.00 92.25 84 SER A O 1
ATOM 665 N N . LEU A 1 85 ? -14.906 10.340 -12.151 1.00 93.62 85 LEU A N 1
ATOM 666 C CA . LEU A 1 85 ? -15.242 11.762 -12.261 1.00 93.62 85 LEU A CA 1
ATOM 667 C C . LEU A 1 85 ? -16.229 12.080 -13.385 1.00 93.62 85 LEU A C 1
ATOM 669 O O . LEU A 1 85 ? -16.994 13.026 -13.235 1.00 93.62 85 LEU A O 1
ATOM 673 N N . ALA A 1 86 ? -16.259 11.338 -14.481 1.00 94.75 86 ALA A N 1
ATOM 674 C CA . ALA A 1 86 ? -17.142 11.629 -15.609 1.00 94.75 86 ALA A CA 1
ATOM 675 C C . ALA A 1 86 ? -18.230 10.564 -15.748 1.00 94.75 86 ALA A C 1
ATOM 677 O O . ALA A 1 86 ? -19.417 10.878 -15.641 1.00 94.75 86 ALA A O 1
ATOM 678 N N . LEU A 1 87 ? -17.827 9.299 -15.896 1.00 95.06 87 LEU A N 1
ATOM 679 C CA . LEU A 1 87 ? -18.746 8.212 -16.225 1.00 95.06 87 LEU A CA 1
ATOM 680 C C . LEU A 1 87 ? -19.737 7.916 -15.090 1.00 95.06 87 LEU A C 1
ATOM 682 O O . LEU A 1 87 ? -20.942 7.893 -15.319 1.00 95.06 87 LEU A O 1
ATOM 686 N N . THR A 1 88 ? -19.262 7.752 -13.851 1.00 91.44 88 THR A N 1
ATOM 687 C CA . THR A 1 88 ? -20.137 7.426 -12.707 1.00 91.44 88 THR A CA 1
ATOM 688 C C . THR A 1 88 ? -21.246 8.473 -12.484 1.00 91.44 88 THR A C 1
ATOM 690 O O . THR A 1 88 ? -22.412 8.088 -12.400 1.00 91.44 88 THR A O 1
ATOM 693 N N . PRO A 1 89 ? -20.958 9.791 -12.418 1.00 90.12 89 PRO A N 1
ATOM 694 C CA . PRO A 1 89 ? -22.011 10.804 -12.316 1.00 90.12 89 PRO A CA 1
ATOM 695 C C . PRO A 1 89 ? -22.967 10.823 -13.505 1.00 90.12 89 PRO A C 1
ATOM 697 O O . PRO A 1 89 ? -24.161 11.019 -13.300 1.00 90.12 89 PRO A O 1
ATOM 700 N N . LEU A 1 90 ? -22.463 10.626 -14.727 1.00 94.38 90 LEU A N 1
ATOM 701 C CA . LEU A 1 90 ? -23.303 10.567 -15.920 1.00 94.38 90 LEU A CA 1
ATOM 702 C C . LEU A 1 90 ? -24.321 9.427 -15.796 1.00 94.38 90 LEU A C 1
ATOM 704 O O . LEU A 1 90 ? -25.519 9.663 -15.917 1.00 94.38 90 LEU A O 1
ATOM 708 N N . LEU A 1 91 ? -23.866 8.222 -15.445 1.00 94.38 91 LEU A N 1
ATOM 709 C CA . LEU A 1 91 ? -24.733 7.055 -15.252 1.00 94.38 91 LEU A CA 1
ATOM 710 C C . LEU A 1 91 ? -25.736 7.238 -14.096 1.00 94.38 91 LEU A C 1
ATOM 712 O O . LEU A 1 91 ? -26.885 6.813 -14.205 1.00 94.38 91 LEU A O 1
ATOM 716 N N . LEU A 1 92 ? -25.336 7.903 -13.004 1.00 90.75 92 LEU A N 1
ATOM 717 C CA . LEU A 1 92 ? -26.234 8.256 -11.892 1.00 90.75 92 LEU A CA 1
ATOM 718 C C . LEU A 1 92 ? -27.282 9.311 -12.278 1.00 90.75 92 LEU A C 1
ATOM 720 O O . LEU A 1 92 ? -28.382 9.318 -11.723 1.00 90.75 92 LEU A O 1
ATOM 724 N N . ASN A 1 93 ? -26.943 10.233 -13.180 1.00 91.81 93 ASN A N 1
ATOM 725 C CA . ASN A 1 93 ? -27.856 11.270 -13.664 1.00 91.81 93 ASN A CA 1
ATOM 726 C C . ASN A 1 93 ? -28.824 10.740 -14.721 1.00 91.81 93 ASN A C 1
ATOM 728 O O . ASN A 1 93 ? -29.967 11.181 -14.757 1.00 91.81 93 ASN A O 1
ATOM 732 N N . LEU A 1 94 ? -28.398 9.756 -15.515 1.00 95.31 94 LEU A N 1
ATOM 733 C CA . LEU A 1 94 ? -29.255 9.020 -16.445 1.00 95.31 94 LEU A CA 1
ATOM 734 C C . LEU A 1 94 ? -30.188 8.016 -15.744 1.00 95.31 94 LEU A C 1
ATOM 736 O O . LEU A 1 94 ? -31.034 7.417 -16.395 1.00 95.31 94 LEU A O 1
ATOM 740 N N . GLY A 1 95 ? -30.033 7.805 -14.432 1.00 92.12 95 GLY A N 1
ATOM 741 C CA . GLY A 1 95 ? -30.843 6.852 -13.667 1.00 92.12 95 GLY A CA 1
ATOM 742 C C . GLY A 1 95 ? -30.486 5.381 -13.905 1.00 92.12 95 GLY A C 1
ATOM 743 O O . GLY A 1 95 ? -31.205 4.506 -13.436 1.00 92.12 95 GLY A O 1
ATOM 744 N N . ILE A 1 96 ? -29.375 5.103 -14.595 1.00 94.50 96 ILE A N 1
ATOM 745 C CA . ILE A 1 96 ? -28.882 3.740 -14.850 1.00 94.50 96 ILE A CA 1
ATOM 746 C C . ILE A 1 96 ? -28.351 3.119 -13.553 1.00 94.50 96 ILE A C 1
ATOM 748 O O . ILE A 1 96 ? -28.563 1.939 -13.287 1.00 94.50 96 ILE A O 1
ATOM 752 N N . LEU A 1 97 ? -27.661 3.920 -12.733 1.00 89.69 97 LEU A N 1
ATOM 753 C CA . LEU A 1 97 ? -27.158 3.489 -11.431 1.00 89.69 97 LEU A CA 1
ATOM 754 C C . LEU A 1 97 ? -28.067 3.979 -10.294 1.00 89.69 97 LEU A C 1
ATOM 756 O O . LEU A 1 97 ? -28.482 5.144 -10.297 1.00 89.69 97 LEU A O 1
ATOM 760 N N . PRO A 1 98 ? -28.336 3.139 -9.277 1.00 84.88 98 PRO A N 1
ATOM 761 C CA . PRO A 1 98 ? -29.121 3.550 -8.125 1.00 84.88 98 PRO A CA 1
ATOM 762 C C . PRO A 1 98 ? -28.361 4.600 -7.310 1.00 84.88 98 PRO A C 1
ATOM 764 O O . PRO A 1 98 ? -27.175 4.454 -7.004 1.00 84.88 98 PRO A O 1
ATOM 767 N N . ARG A 1 99 ? -29.060 5.663 -6.903 1.00 81.50 99 ARG A N 1
ATOM 768 C CA . ARG A 1 99 ? -28.511 6.620 -5.937 1.00 81.50 99 ARG A CA 1
ATOM 769 C C . ARG A 1 99 ? -28.523 5.986 -4.544 1.00 81.50 99 ARG A C 1
ATOM 771 O O . ARG A 1 99 ? -29.578 5.501 -4.129 1.00 81.50 99 ARG A O 1
ATOM 778 N N . PRO A 1 100 ? -27.405 6.014 -3.796 1.00 71.81 100 PRO A N 1
ATOM 779 C CA . PRO A 1 100 ? -27.379 5.482 -2.440 1.00 71.81 100 PRO A CA 1
ATOM 780 C C . PRO A 1 100 ? -28.412 6.209 -1.571 1.00 71.81 100 PRO A C 1
ATOM 782 O O . PRO A 1 100 ? -28.301 7.415 -1.344 1.00 71.81 100 PRO A O 1
ATOM 785 N N . ARG A 1 101 ? -29.420 5.487 -1.074 1.00 69.81 101 ARG A N 1
ATOM 786 C CA . ARG A 1 101 ? -30.286 5.967 0.009 1.00 69.81 101 ARG A CA 1
ATOM 787 C C . ARG A 1 101 ? -29.640 5.549 1.321 1.00 69.81 101 ARG A C 1
ATOM 789 O O . ARG A 1 101 ? -29.575 4.363 1.623 1.00 69.81 101 ARG A O 1
ATOM 796 N N . ALA A 1 102 ? -29.140 6.508 2.091 1.00 59.91 102 ALA A N 1
ATOM 797 C CA . ALA A 1 102 ? -28.649 6.226 3.433 1.00 59.91 102 ALA A CA 1
ATOM 798 C C . ALA A 1 102 ? -29.849 5.960 4.356 1.00 59.91 102 ALA A C 1
ATOM 800 O O . ALA A 1 102 ? -30.467 6.900 4.849 1.00 59.91 102 ALA A O 1
ATOM 801 N N . GLN A 1 103 ? -30.200 4.691 4.574 1.00 55.91 103 GLN A N 1
ATOM 802 C CA . GLN A 1 103 ? -31.007 4.310 5.733 1.00 55.91 103 GLN A CA 1
ATOM 803 C C . GLN A 1 103 ? -30.076 4.271 6.943 1.00 55.91 103 GLN A C 1
ATOM 805 O O . GLN A 1 103 ? -29.050 3.593 6.938 1.00 55.91 103 GLN A O 1
ATOM 810 N N . LEU A 1 104 ? -30.372 5.122 7.921 1.00 63.22 104 LEU A N 1
ATOM 811 C CA . LEU A 1 104 ? -29.407 5.599 8.904 1.00 63.22 104 LEU A CA 1
ATOM 812 C C . LEU A 1 104 ? -29.782 5.103 10.300 1.00 63.22 104 LEU A C 1
ATOM 814 O O . LEU A 1 104 ? -29.993 5.897 11.210 1.00 63.22 104 LEU A O 1
ATOM 818 N N . GLU A 1 105 ? -29.829 3.785 10.474 1.00 75.50 105 GLU A N 1
ATOM 819 C CA . GLU A 1 105 ? -29.740 3.188 11.805 1.00 75.50 105 GLU A CA 1
ATOM 820 C C . GLU A 1 105 ? -28.312 2.698 12.025 1.00 75.50 105 GLU A C 1
ATOM 822 O O . GLU A 1 105 ? -27.786 1.851 11.306 1.00 75.50 105 GLU A O 1
ATOM 827 N N . VAL A 1 106 ? -27.633 3.322 12.987 1.00 79.38 106 VAL A N 1
ATOM 828 C CA . VAL A 1 106 ? -26.240 3.003 13.299 1.00 79.38 106 VAL A CA 1
ATOM 829 C C . VAL A 1 106 ? -26.227 1.922 14.361 1.00 79.38 106 VAL A C 1
ATOM 831 O O . VAL A 1 106 ? -26.344 2.224 15.548 1.00 79.38 106 VAL A O 1
ATOM 834 N N . ASP A 1 107 ? -26.047 0.674 13.937 1.00 87.19 107 ASP A N 1
ATOM 835 C CA . ASP A 1 107 ? -25.827 -0.423 14.872 1.00 87.19 107 ASP A CA 1
ATOM 836 C C . ASP A 1 107 ? -24.459 -0.267 15.557 1.00 87.19 107 ASP A C 1
ATOM 838 O O . ASP A 1 107 ? -23.391 -0.274 14.938 1.00 87.19 107 ASP A O 1
ATOM 842 N N . THR A 1 108 ? -24.499 -0.101 16.877 1.00 87.19 108 THR A N 1
ATOM 843 C CA . THR A 1 108 ? -23.311 0.090 17.716 1.00 87.19 108 THR A CA 1
ATOM 844 C C . THR A 1 108 ? -22.537 -1.201 17.990 1.00 87.19 108 THR A C 1
ATOM 846 O O . THR A 1 108 ? -21.376 -1.132 18.405 1.00 87.19 108 THR A O 1
ATOM 849 N N . ASN A 1 109 ? -23.146 -2.365 17.753 1.00 92.25 109 ASN A N 1
ATOM 850 C CA . ASN A 1 109 ? -22.525 -3.672 17.953 1.00 92.25 109 ASN A CA 1
ATOM 851 C C . ASN A 1 109 ? -21.809 -4.173 16.697 1.00 92.25 109 ASN A C 1
ATOM 853 O O . ASN A 1 109 ? -20.851 -4.939 16.811 1.00 92.25 109 ASN A O 1
ATOM 857 N N . LEU A 1 110 ? -22.196 -3.677 15.521 1.00 92.06 110 LEU A N 1
ATOM 858 C CA . LEU A 1 110 ? -21.634 -4.084 14.236 1.00 92.06 110 LEU A CA 1
ATOM 859 C C . LEU A 1 110 ? -20.092 -3.984 14.154 1.00 92.06 110 LEU A C 1
ATOM 861 O O . LEU A 1 110 ? -19.471 -4.950 13.708 1.00 92.06 110 LEU A O 1
ATOM 865 N N . PRO A 1 111 ? -19.420 -2.911 14.633 1.00 94.38 111 PRO A N 1
ATOM 866 C CA . PRO A 1 111 ? -17.955 -2.851 14.602 1.00 94.38 111 PRO A CA 1
ATOM 867 C C . PRO A 1 111 ? -17.302 -3.973 15.418 1.00 94.38 111 PRO A C 1
ATOM 869 O O . PRO A 1 111 ? -16.317 -4.570 14.987 1.00 94.38 111 PRO A O 1
ATOM 872 N N . LYS A 1 112 ? -17.877 -4.297 16.584 1.00 93.81 112 LYS A N 1
ATOM 873 C CA . LYS A 1 112 ? -17.386 -5.373 17.455 1.00 93.81 112 LYS A CA 1
ATOM 874 C C . LYS A 1 112 ? -17.630 -6.742 16.829 1.00 93.81 112 LYS A C 1
ATOM 876 O O . LYS A 1 112 ? -16.751 -7.592 16.910 1.00 93.81 112 LYS A O 1
ATOM 881 N N . ALA A 1 113 ? -18.781 -6.934 16.184 1.00 95.75 113 ALA A N 1
ATOM 882 C CA . ALA A 1 113 ? -19.098 -8.160 15.462 1.00 95.75 113 ALA A CA 1
ATOM 883 C C . ALA A 1 113 ? -18.090 -8.415 14.331 1.00 95.75 113 ALA A C 1
ATOM 885 O O . ALA A 1 113 ? -17.571 -9.522 14.228 1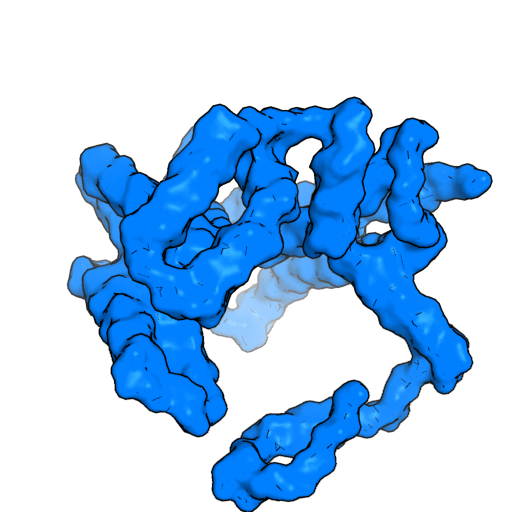.00 95.75 113 ALA A O 1
ATOM 886 N N . TYR A 1 114 ? -17.726 -7.392 13.548 1.00 96.44 114 TYR A N 1
ATOM 887 C CA . TYR A 1 114 ? -16.701 -7.533 12.509 1.00 96.44 114 TYR A CA 1
ATOM 888 C C . TYR A 1 114 ? -15.318 -7.882 13.066 1.00 96.44 114 TYR A C 1
ATOM 890 O O . TYR A 1 114 ? -14.661 -8.775 12.531 1.00 96.44 114 TYR A O 1
ATOM 898 N N . ILE A 1 115 ? -14.891 -7.238 14.159 1.00 95.94 115 ILE A N 1
ATOM 899 C CA . ILE A 1 115 ? -13.625 -7.591 14.823 1.00 95.94 115 ILE A CA 1
ATOM 900 C C . ILE A 1 115 ? -13.671 -9.038 15.324 1.00 95.94 115 ILE A C 1
ATOM 902 O O . ILE A 1 115 ? -12.737 -9.792 15.070 1.00 95.94 115 ILE A O 1
ATOM 906 N N . ALA A 1 116 ? -14.752 -9.441 15.997 1.00 96.12 116 ALA A N 1
ATOM 907 C CA . ALA A 1 116 ? -14.899 -10.785 16.546 1.00 96.12 116 ALA A CA 1
ATOM 908 C C . ALA A 1 116 ? -14.921 -11.860 15.450 1.00 96.12 116 ALA A C 1
ATOM 910 O O . ALA A 1 116 ? -14.211 -12.855 15.560 1.00 96.12 116 ALA A O 1
ATOM 911 N N . LEU A 1 117 ? -15.672 -11.643 14.366 1.00 95.94 117 LEU A N 1
ATOM 912 C CA . LEU A 1 117 ? -15.725 -12.555 13.221 1.00 95.94 117 LEU A CA 1
ATOM 913 C C . LEU A 1 117 ? -14.374 -12.651 12.505 1.00 95.94 117 LEU A C 1
ATOM 915 O O . LEU A 1 117 ? -13.945 -13.746 12.137 1.00 95.94 117 LEU A O 1
ATOM 919 N N . GLY A 1 118 ? -13.674 -11.529 12.335 1.00 94.69 118 GLY A N 1
ATOM 920 C CA . GLY A 1 118 ? -12.356 -11.523 11.709 1.00 94.69 118 GLY A CA 1
ATOM 921 C C . GLY A 1 118 ? -11.278 -12.184 12.572 1.00 94.69 118 GLY A C 1
ATOM 922 O O . GLY A 1 118 ? -10.490 -12.984 12.067 1.00 94.69 118 GLY A O 1
ATOM 923 N N . ALA A 1 119 ? -11.284 -11.929 13.883 1.00 92.88 119 ALA A N 1
ATOM 924 C CA . ALA A 1 119 ? -10.403 -12.601 14.837 1.00 92.88 119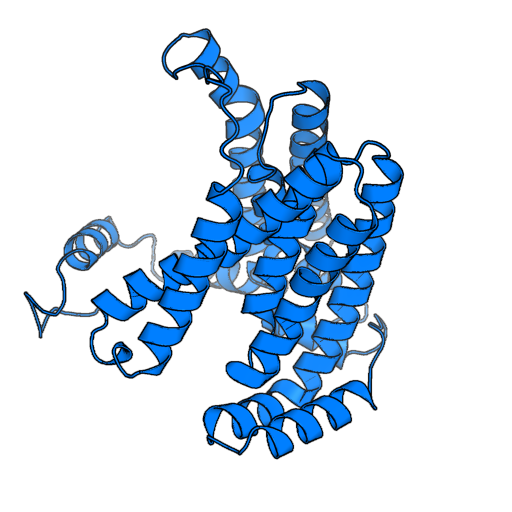 ALA A CA 1
ATOM 925 C C . ALA A 1 119 ? -10.720 -14.102 14.939 1.00 92.88 119 ALA A C 1
ATOM 927 O O . ALA A 1 119 ? -9.809 -14.927 14.929 1.00 92.88 119 ALA A O 1
ATOM 928 N N . GLY A 1 120 ? -12.005 -14.467 14.949 1.00 93.94 120 GLY A N 1
ATOM 929 C CA . GLY A 1 120 ? -12.457 -15.855 14.885 1.00 93.94 120 GLY A CA 1
ATOM 930 C C . GLY A 1 120 ? -11.978 -16.551 13.612 1.00 93.94 120 GLY A C 1
ATOM 931 O O . GLY A 1 120 ? -11.453 -17.656 13.681 1.00 93.94 120 GLY A O 1
ATOM 932 N N . SER A 1 121 ? -12.045 -15.873 12.463 1.00 91.69 121 SER A N 1
ATOM 933 C CA . SER A 1 121 ? -11.523 -16.394 11.190 1.00 91.69 121 SER A CA 1
ATOM 934 C C . SER A 1 121 ? -10.013 -16.644 11.235 1.00 91.69 121 SER A C 1
ATOM 936 O O . SER A 1 121 ? -9.527 -17.632 10.688 1.00 91.69 121 SER A O 1
ATOM 938 N N . TYR A 1 122 ? -9.255 -15.773 11.909 1.00 87.38 122 TYR A N 1
ATOM 939 C CA . TYR A 1 122 ? -7.826 -15.985 12.148 1.00 87.38 122 TYR A CA 1
ATOM 940 C C . TYR A 1 122 ? -7.573 -17.207 13.046 1.00 87.38 122 TYR A C 1
ATOM 942 O O . TYR A 1 122 ? -6.752 -18.057 12.704 1.00 87.38 122 TYR A O 1
ATOM 950 N N . ALA A 1 123 ? -8.309 -17.326 14.156 1.00 89.25 123 ALA A N 1
ATOM 951 C CA . ALA A 1 123 ? -8.181 -18.441 15.092 1.00 89.25 123 ALA A CA 1
ATOM 952 C C . ALA A 1 123 ? -8.520 -19.787 14.432 1.00 89.25 123 ALA A C 1
ATOM 954 O O . ALA A 1 123 ? -7.751 -20.738 14.546 1.00 89.25 123 ALA A O 1
ATOM 955 N N . VAL A 1 124 ? -9.610 -19.861 13.662 1.00 89.19 124 VAL A N 1
ATOM 956 C CA . VAL A 1 124 ? -9.993 -21.080 12.930 1.00 89.19 124 VAL A CA 1
ATOM 957 C C . VAL A 1 124 ? -8.914 -21.487 11.926 1.00 89.19 124 VAL A C 1
ATOM 959 O O . VAL A 1 124 ? -8.554 -22.661 11.851 1.00 89.19 124 VAL A O 1
ATOM 962 N N . MET A 1 125 ? -8.326 -20.524 11.208 1.00 84.44 125 MET A N 1
ATOM 963 C CA . MET A 1 125 ? -7.227 -20.808 10.282 1.00 84.44 125 MET A CA 1
ATOM 964 C C . MET A 1 125 ? -5.995 -21.378 11.005 1.00 84.44 125 MET A C 1
ATOM 966 O O . MET A 1 125 ? -5.313 -22.238 10.452 1.00 84.44 125 MET A O 1
ATOM 970 N N . SER A 1 126 ? -5.736 -20.955 12.249 1.00 79.62 126 SER A N 1
ATOM 971 C CA . SER A 1 126 ? -4.610 -21.462 13.048 1.00 79.62 126 SER A CA 1
ATOM 972 C C . SER A 1 126 ? -4.792 -22.891 13.579 1.00 79.62 126 SER A C 1
ATOM 974 O O . SER A 1 126 ? -3.801 -23.536 13.900 1.00 79.62 126 SER A O 1
ATOM 976 N N . ILE A 1 127 ? -6.023 -23.421 13.611 1.00 84.44 127 ILE A N 1
ATOM 977 C CA . ILE A 1 127 ? -6.343 -24.773 14.118 1.00 84.44 127 ILE A CA 1
ATOM 978 C C . ILE A 1 127 ? -6.191 -25.856 13.018 1.00 84.44 127 ILE A C 1
ATOM 980 O O . ILE A 1 127 ? -6.540 -27.014 13.208 1.00 84.44 127 ILE A O 1
ATOM 984 N N . GLY A 1 128 ? -5.630 -25.518 11.850 1.00 71.81 128 GLY A N 1
ATOM 985 C CA . GLY A 1 128 ? -5.297 -26.509 10.812 1.00 71.81 128 GLY A CA 1
ATOM 986 C C . GLY A 1 128 ? -6.355 -26.695 9.721 1.00 71.81 128 GLY A C 1
ATOM 987 O O . GLY A 1 128 ? -6.207 -27.559 8.861 1.00 71.81 128 GLY A O 1
ATOM 988 N N . VAL A 1 129 ? -7.372 -25.828 9.660 1.00 70.62 129 VAL A N 1
ATOM 989 C CA . VAL A 1 129 ? -8.349 -25.795 8.548 1.00 70.62 129 VAL A CA 1
ATOM 990 C C . VAL A 1 129 ? -7.698 -25.383 7.209 1.00 70.62 129 VAL A C 1
ATOM 992 O O . VAL A 1 129 ? -8.302 -25.493 6.143 1.00 70.62 129 VAL A O 1
ATOM 995 N N . GLY A 1 130 ? -6.426 -24.968 7.235 1.00 61.31 130 GLY A N 1
ATOM 996 C CA . GLY A 1 130 ? -5.642 -24.608 6.052 1.00 61.31 130 GLY A CA 1
ATOM 997 C C . GLY A 1 130 ? -5.377 -25.742 5.056 1.00 61.31 130 GLY A C 1
ATOM 998 O O . GLY A 1 130 ? -4.945 -25.453 3.945 1.00 61.31 130 GLY A O 1
ATOM 999 N N . ALA A 1 131 ? -5.670 -27.000 5.406 1.00 69.44 131 ALA A N 1
ATOM 1000 C CA . ALA A 1 131 ? -5.543 -28.137 4.490 1.00 69.44 131 ALA A CA 1
ATOM 1001 C C . ALA A 1 131 ? -6.546 -28.098 3.318 1.00 69.44 131 ALA A C 1
ATOM 1003 O O . ALA A 1 131 ? -6.324 -28.753 2.302 1.00 69.44 131 ALA A O 1
ATOM 1004 N N . LEU A 1 132 ? -7.636 -27.329 3.435 1.00 77.38 132 LEU A N 1
ATOM 1005 C CA . LEU A 1 132 ? -8.636 -27.165 2.379 1.00 77.38 132 LEU A CA 1
ATOM 1006 C C . LEU A 1 132 ? -8.465 -25.794 1.697 1.00 77.38 132 LEU A C 1
ATOM 1008 O O . LEU A 1 132 ? -8.832 -24.785 2.304 1.00 77.38 132 LEU A O 1
ATOM 1012 N N . PRO A 1 133 ? -7.994 -25.726 0.432 1.00 73.06 133 PRO A N 1
ATOM 1013 C CA . PRO A 1 133 ? -7.747 -24.464 -0.282 1.00 73.06 133 PRO A CA 1
ATOM 1014 C C . PRO A 1 133 ? -8.941 -23.493 -0.299 1.00 73.06 133 PRO A C 1
ATOM 1016 O O . PRO A 1 133 ? -8.788 -22.275 -0.200 1.00 73.06 133 PRO A O 1
ATOM 1019 N N . SER A 1 134 ? -10.161 -24.026 -0.395 1.00 75.38 134 SER A N 1
ATOM 1020 C CA . SER A 1 134 ? -11.392 -23.228 -0.381 1.00 75.38 134 SER A CA 1
ATOM 1021 C C . SER A 1 134 ? -11.662 -22.589 0.986 1.00 75.38 134 SER A C 1
ATOM 1023 O O . SER A 1 134 ? -12.162 -21.467 1.060 1.00 75.38 134 SER A O 1
ATOM 1025 N N . ALA A 1 135 ? -11.305 -23.276 2.074 1.00 79.06 135 ALA A N 1
ATOM 1026 C CA . ALA A 1 135 ? -11.462 -22.748 3.422 1.00 79.06 135 ALA A CA 1
ATOM 1027 C C . ALA A 1 135 ? -10.436 -21.641 3.700 1.00 79.06 135 ALA A C 1
ATOM 1029 O O . ALA A 1 135 ? -10.783 -20.619 4.290 1.00 79.06 135 ALA A O 1
ATOM 1030 N N . THR A 1 136 ? -9.201 -21.783 3.206 1.00 79.81 136 THR A N 1
ATOM 1031 C CA . THR A 1 136 ? -8.178 -20.731 3.293 1.00 79.81 136 THR A CA 1
ATOM 1032 C C . THR A 1 136 ? -8.633 -19.442 2.622 1.00 79.81 136 THR A C 1
ATOM 1034 O O . THR A 1 136 ? -8.464 -18.379 3.214 1.00 79.81 136 THR A O 1
ATOM 1037 N N . ALA A 1 137 ? -9.271 -19.515 1.448 1.00 81.38 137 ALA A N 1
ATOM 1038 C CA . ALA A 1 137 ? -9.830 -18.336 0.785 1.00 81.38 137 ALA A CA 1
ATOM 1039 C C . ALA A 1 137 ? -10.903 -17.647 1.649 1.00 81.38 137 ALA A C 1
ATOM 1041 O O . ALA A 1 137 ? -10.808 -16.448 1.914 1.00 81.38 137 ALA A O 1
ATOM 1042 N N . LEU A 1 138 ? -11.875 -18.413 2.160 1.00 86.44 138 LEU A N 1
ATOM 1043 C CA . LEU A 1 138 ? -12.955 -17.887 2.999 1.00 86.44 138 LEU A CA 1
ATOM 1044 C C . LEU A 1 138 ? -12.421 -17.212 4.272 1.00 86.44 138 LEU A C 1
ATOM 1046 O O . LEU A 1 138 ? -12.784 -16.073 4.572 1.00 86.44 138 LEU A O 1
ATOM 1050 N N . PHE A 1 139 ? -11.539 -17.885 5.014 1.00 88.19 139 PHE A N 1
ATOM 1051 C CA . PHE A 1 139 ? -11.001 -17.354 6.268 1.00 88.19 139 PHE A CA 1
ATOM 1052 C C . PHE A 1 139 ? -10.007 -16.209 6.048 1.00 88.19 139 PHE A C 1
ATOM 1054 O O . PHE A 1 139 ? -9.960 -15.289 6.867 1.00 88.19 139 PHE A O 1
ATOM 1061 N N . ALA A 1 140 ? -9.261 -16.200 4.939 1.00 85.12 140 ALA A N 1
ATOM 1062 C CA . ALA A 1 140 ? -8.417 -15.066 4.567 1.00 85.12 140 ALA A CA 1
ATOM 1063 C C . ALA A 1 140 ? -9.254 -13.810 4.279 1.00 85.12 140 ALA A C 1
ATOM 1065 O O . ALA A 1 140 ? -8.901 -12.721 4.735 1.00 85.12 140 ALA A O 1
ATOM 1066 N N . THR A 1 141 ? -10.394 -13.949 3.593 1.00 87.94 141 THR A N 1
ATOM 1067 C CA . THR A 1 141 ? -11.349 -12.844 3.421 1.00 87.94 141 THR A CA 1
ATOM 1068 C C . THR A 1 141 ? -11.987 -12.449 4.754 1.00 87.94 141 THR A C 1
ATOM 1070 O O . THR A 1 141 ? -12.079 -11.261 5.055 1.00 87.94 141 THR A O 1
ATOM 1073 N N . GLY A 1 142 ? -12.352 -13.421 5.596 1.00 91.94 142 GLY A N 1
ATOM 1074 C CA . GLY A 1 142 ? -12.904 -13.179 6.932 1.00 91.94 142 GLY A CA 1
ATOM 1075 C C . GLY A 1 142 ? -11.985 -12.334 7.820 1.00 91.94 142 GLY A C 1
ATOM 1076 O O . GLY A 1 142 ? -12.448 -11.420 8.495 1.00 91.94 142 GLY A O 1
ATOM 1077 N N . GLN A 1 143 ? -10.667 -12.539 7.756 1.00 91.12 143 GLN A N 1
ATOM 1078 C CA . GLN A 1 143 ? -9.689 -11.726 8.494 1.00 91.12 143 GLN A CA 1
ATOM 1079 C C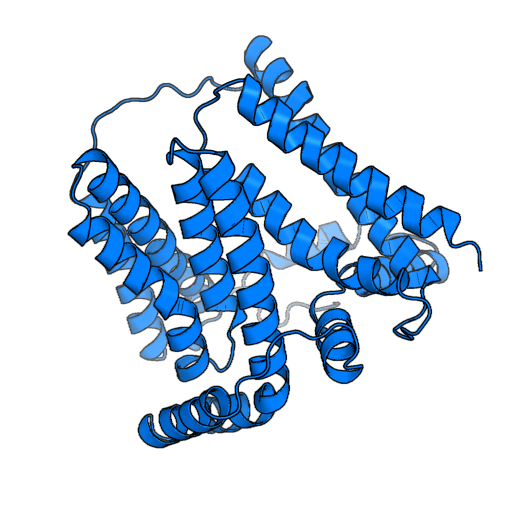 . GLN A 1 143 ? -9.737 -10.233 8.130 1.00 91.12 143 GLN A C 1
ATOM 1081 O O . GLN A 1 143 ? -9.479 -9.390 8.990 1.00 91.12 143 GLN A O 1
ATOM 1086 N N . GLN A 1 144 ? -10.125 -9.881 6.897 1.00 92.56 144 GLN A N 1
ATOM 1087 C CA . GLN A 1 144 ? -10.269 -8.479 6.480 1.00 92.56 144 GLN A CA 1
ATOM 1088 C C . GLN A 1 144 ? -11.398 -7.755 7.231 1.00 92.56 144 GLN A C 1
ATOM 1090 O O . GLN A 1 144 ? -11.388 -6.525 7.320 1.00 92.56 144 GLN A O 1
ATOM 1095 N N . LEU A 1 145 ? -12.331 -8.488 7.855 1.00 95.56 145 LEU A N 1
ATOM 1096 C CA . LEU A 1 145 ? -13.360 -7.902 8.718 1.00 95.56 145 LEU A CA 1
ATOM 1097 C C . LEU A 1 145 ? -12.759 -7.194 9.939 1.00 95.56 145 LEU A C 1
ATOM 1099 O O . LEU A 1 145 ? -13.339 -6.217 10.406 1.00 95.56 145 LEU A O 1
ATOM 1103 N N . VAL A 1 146 ? -11.572 -7.597 10.412 1.00 95.75 146 VAL A N 1
ATOM 1104 C CA . VAL A 1 146 ? -10.865 -6.858 11.473 1.00 95.75 146 VAL A CA 1
ATOM 1105 C C . VAL A 1 146 ? -10.561 -5.430 11.018 1.00 95.75 146 VAL A C 1
ATOM 1107 O O . VAL A 1 146 ? -10.797 -4.485 11.766 1.00 95.75 146 VAL A O 1
ATOM 1110 N N . VAL A 1 147 ? -10.103 -5.255 9.776 1.00 95.12 147 VAL A N 1
ATOM 1111 C CA . VAL A 1 147 ? -9.767 -3.942 9.201 1.00 95.12 147 VAL A CA 1
ATOM 1112 C C . VAL A 1 147 ? -11.012 -3.059 9.116 1.00 95.12 147 VAL A C 1
ATOM 1114 O O . VAL A 1 147 ? -10.990 -1.903 9.541 1.00 95.12 147 VAL A O 1
ATOM 1117 N N . VAL A 1 148 ? -12.128 -3.622 8.642 1.00 94.50 148 VAL A N 1
ATOM 1118 C CA . VAL A 1 148 ? -13.426 -2.928 8.579 1.00 94.50 148 VAL A CA 1
ATOM 1119 C C . VAL A 1 148 ? -13.916 -2.549 9.978 1.00 94.50 148 VAL A C 1
ATOM 1121 O O . VAL A 1 148 ? -14.331 -1.413 10.212 1.00 94.50 148 VAL A O 1
ATOM 1124 N N . GLY A 1 149 ? -13.838 -3.477 10.930 1.00 95.94 149 GLY A N 1
ATOM 1125 C CA . GLY A 1 149 ? -14.231 -3.247 12.314 1.00 95.94 149 GLY A CA 1
ATOM 1126 C C . GLY A 1 149 ? -13.408 -2.145 12.985 1.00 95.94 149 GLY A C 1
ATOM 1127 O O . GLY A 1 149 ? -13.984 -1.262 13.619 1.00 95.94 149 GLY A O 1
ATOM 1128 N N . LEU A 1 150 ? -12.086 -2.125 12.783 1.00 96.75 150 LEU A N 1
ATOM 1129 C CA . LEU A 1 150 ? -11.200 -1.063 13.276 1.00 96.75 150 LEU A CA 1
ATOM 1130 C C . LEU A 1 150 ? -11.543 0.301 12.668 1.00 96.75 150 LEU A C 1
ATOM 1132 O O . LEU A 1 150 ? -11.670 1.282 13.403 1.00 96.75 150 LEU A O 1
ATOM 1136 N N . ALA A 1 151 ? -11.772 0.360 11.354 1.00 95.12 151 ALA A N 1
ATOM 1137 C CA . ALA A 1 151 ? -12.208 1.576 10.673 1.00 95.12 151 ALA A CA 1
ATOM 1138 C C . ALA A 1 151 ? -13.507 2.135 11.287 1.00 95.12 151 ALA A C 1
ATOM 1140 O O . ALA A 1 151 ? -13.581 3.316 11.645 1.00 95.12 151 ALA A O 1
ATOM 1141 N N .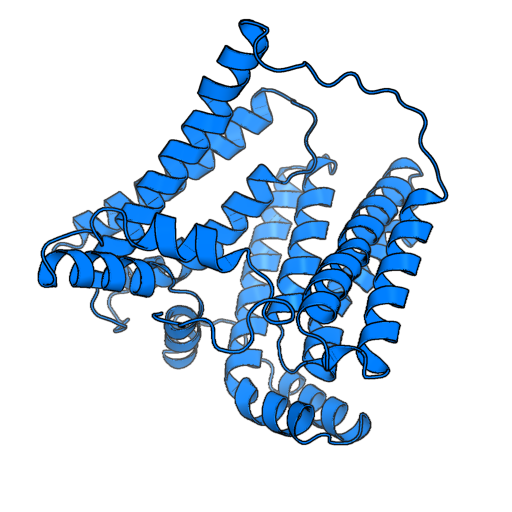 LEU A 1 152 ? -14.509 1.276 11.496 1.00 94.44 152 LEU A N 1
ATOM 1142 C CA . LEU A 1 152 ? -15.781 1.664 12.108 1.00 94.44 152 LEU A CA 1
ATOM 1143 C C . LEU A 1 152 ? -15.643 2.038 13.591 1.00 94.44 152 LEU A C 1
ATOM 1145 O O . LEU A 1 152 ? -16.296 2.982 14.036 1.00 94.44 152 LEU A O 1
ATOM 1149 N N . CYS A 1 153 ? -14.780 1.363 14.352 1.00 95.81 153 CYS A N 1
ATOM 1150 C CA . CYS A 1 153 ? -14.461 1.720 15.736 1.00 95.81 153 CYS A CA 1
ATOM 1151 C C . CYS A 1 153 ? -13.838 3.121 15.834 1.00 95.81 153 CYS A C 1
ATOM 1153 O O . CYS A 1 153 ? -14.262 3.922 16.673 1.00 95.81 153 CYS A O 1
ATOM 1155 N N . CYS A 1 154 ? -12.893 3.449 14.948 1.00 95.19 154 CYS A N 1
ATOM 1156 C CA . CYS A 1 154 ? -12.309 4.786 14.843 1.00 95.19 154 CYS A CA 1
ATOM 1157 C C . CYS A 1 154 ? -13.372 5.835 14.498 1.00 95.19 154 CYS A C 1
ATOM 1159 O O . CYS A 1 154 ? -13.474 6.864 15.169 1.00 95.19 154 CYS A O 1
ATOM 1161 N N . TRP A 1 155 ? -14.217 5.560 13.502 1.00 93.12 155 TRP A N 1
ATOM 1162 C CA . TRP A 1 155 ? -15.312 6.458 13.131 1.00 93.12 155 TRP A CA 1
ATOM 1163 C C . TRP A 1 155 ? -16.311 6.674 14.270 1.00 93.12 155 TRP A C 1
ATOM 1165 O O . TRP A 1 155 ? -16.710 7.807 14.547 1.00 93.12 155 TRP A O 1
ATOM 1175 N N . TYR A 1 156 ? -16.677 5.611 14.983 1.00 93.62 156 TYR A N 1
ATOM 1176 C CA . TYR A 1 156 ? -17.585 5.689 16.119 1.00 93.62 156 TYR A CA 1
ATOM 1177 C C . TYR A 1 156 ? -16.985 6.492 17.281 1.00 93.62 156 TYR A C 1
ATOM 1179 O O . TYR A 1 156 ? -17.663 7.341 17.865 1.00 93.62 156 TYR A O 1
ATOM 1187 N N . ALA A 1 157 ? -15.704 6.270 17.597 1.00 94.38 157 ALA A N 1
ATOM 1188 C CA . ALA A 1 157 ? -14.980 7.023 18.618 1.00 94.38 157 ALA A CA 1
ATOM 1189 C C . ALA A 1 157 ? -14.885 8.516 18.268 1.00 94.38 157 ALA A C 1
ATOM 1191 O O . ALA A 1 157 ? -15.144 9.364 19.127 1.00 94.38 157 ALA A O 1
ATOM 1192 N N . TRP A 1 158 ? -14.599 8.829 17.001 1.00 93.25 158 TRP A N 1
ATOM 1193 C CA . TRP A 1 158 ? -14.588 10.195 16.481 1.00 93.25 158 TRP A CA 1
ATOM 1194 C C . TRP A 1 158 ? -15.967 10.857 16.583 1.00 93.25 158 TRP A C 1
ATOM 1196 O O . TRP A 1 158 ? -16.085 11.960 17.118 1.00 93.25 158 TRP A O 1
ATOM 1206 N N . ARG A 1 159 ? -17.036 10.162 16.168 1.00 91.62 159 ARG A N 1
ATOM 1207 C CA . ARG A 1 159 ? -18.416 10.670 16.253 1.00 91.62 159 ARG A CA 1
ATOM 1208 C C . ARG A 1 159 ? -18.841 10.949 17.696 1.00 91.62 159 ARG A C 1
ATOM 1210 O O . ARG A 1 159 ? -19.515 11.943 17.950 1.00 91.62 159 ARG A O 1
ATOM 1217 N N . LYS A 1 160 ? -18.417 10.107 18.643 1.00 93.38 160 LYS A N 1
ATOM 1218 C CA . LYS A 1 160 ? -18.637 10.297 20.087 1.00 93.38 160 LYS A CA 1
ATOM 1219 C C . LYS A 1 160 ? -17.663 11.278 20.751 1.00 93.38 160 LYS A C 1
ATOM 1221 O O . LYS A 1 160 ? -17.734 11.443 21.965 1.00 93.38 160 LYS A O 1
ATOM 1226 N N . ARG A 1 161 ? -16.757 11.911 19.992 1.00 92.75 161 ARG A N 1
ATOM 1227 C CA . ARG A 1 161 ? -15.711 12.825 20.492 1.00 92.75 161 ARG A CA 1
ATOM 1228 C C . ARG A 1 161 ? -14.842 12.224 21.606 1.00 92.75 161 ARG A C 1
ATOM 1230 O O . ARG A 1 161 ? -14.359 12.932 22.483 1.00 92.75 161 ARG A O 1
ATOM 1237 N N . SER A 1 162 ? -14.634 10.907 21.587 1.00 96.12 162 SER A N 1
ATOM 1238 C CA . SER A 1 162 ? -13.813 10.212 22.581 1.00 96.12 162 SER A CA 1
ATOM 1239 C C . SER A 1 162 ? -12.385 10.051 22.062 1.00 96.12 162 SER A C 1
ATOM 1241 O O . SER A 1 162 ? -12.051 9.043 21.438 1.00 96.12 162 SER A O 1
ATOM 1243 N N . ASN A 1 163 ? -11.538 11.049 22.333 1.00 93.88 163 ASN A N 1
ATOM 1244 C CA . ASN A 1 163 ? -10.147 11.081 21.860 1.00 93.88 163 ASN A CA 1
ATOM 1245 C C . ASN A 1 163 ? -9.333 9.879 22.353 1.00 93.88 163 ASN A C 1
ATOM 1247 O O . ASN A 1 163 ? -8.574 9.309 21.579 1.00 93.88 163 ASN A O 1
ATOM 1251 N N . TRP A 1 164 ? -9.549 9.440 23.597 1.00 96.88 164 TRP A N 1
ATOM 1252 C CA . TRP A 1 164 ? -8.901 8.244 24.143 1.00 96.88 164 TRP A CA 1
ATOM 1253 C C . TRP A 1 164 ? -9.238 6.982 23.344 1.00 96.88 164 TRP A C 1
ATOM 1255 O O . TRP A 1 164 ? -8.345 6.243 22.948 1.00 96.88 164 TRP A O 1
ATOM 1265 N N . LYS A 1 165 ? -10.525 6.747 23.051 1.00 96.25 165 LYS A N 1
ATOM 1266 C CA . LYS A 1 165 ? -10.942 5.576 22.264 1.00 96.25 165 LYS A CA 1
ATOM 1267 C C . LYS A 1 165 ? -10.413 5.653 20.837 1.00 96.25 165 LYS A C 1
ATOM 1269 O O . LYS A 1 165 ? -10.014 4.634 20.292 1.00 96.25 165 LYS A O 1
ATOM 1274 N N . LEU A 1 166 ? -10.398 6.845 20.242 1.00 95.19 166 LEU A N 1
ATOM 1275 C CA . LEU A 1 166 ? -9.825 7.039 18.914 1.00 95.19 166 LEU A CA 1
ATOM 1276 C C . LEU A 1 166 ? -8.323 6.723 18.914 1.00 95.19 166 LEU A C 1
ATOM 1278 O O . LEU A 1 166 ? -7.874 5.965 18.062 1.00 95.19 166 LEU A O 1
ATOM 1282 N N . ALA A 1 167 ? -7.574 7.242 19.890 1.00 95.81 167 ALA A N 1
ATOM 1283 C CA . ALA A 1 167 ? -6.149 6.966 20.054 1.00 95.81 167 ALA A CA 1
ATOM 1284 C C . ALA A 1 167 ? -5.876 5.475 20.300 1.00 95.81 167 ALA A C 1
ATOM 1286 O O . ALA A 1 167 ? -4.970 4.921 19.689 1.00 95.81 167 ALA A O 1
ATOM 1287 N N . LEU A 1 168 ? -6.697 4.805 21.116 1.00 97.25 168 LEU A N 1
ATOM 1288 C CA . LEU A 1 168 ? -6.610 3.364 21.353 1.00 97.25 168 LEU A CA 1
ATOM 1289 C C . LEU A 1 168 ? -6.767 2.568 20.051 1.00 97.25 168 LEU A C 1
ATOM 1291 O O . LEU A 1 168 ? -5.916 1.743 19.731 1.00 97.25 168 LEU A O 1
ATOM 1295 N N . TRP A 1 169 ? -7.829 2.818 19.278 1.00 97.31 169 TRP A N 1
ATOM 1296 C CA . TRP A 1 169 ? -8.073 2.084 18.031 1.00 97.31 169 TRP A CA 1
ATOM 1297 C C . TRP A 1 169 ? -7.041 2.398 16.945 1.00 97.31 169 TRP A C 1
ATOM 1299 O O . TRP A 1 169 ? -6.659 1.505 16.187 1.00 97.31 169 TRP A O 1
ATOM 1309 N N . LEU A 1 170 ? -6.540 3.635 16.899 1.00 95.75 170 LEU A N 1
ATOM 1310 C CA . LEU A 1 170 ? -5.396 4.002 16.066 1.00 95.75 170 LEU A CA 1
ATOM 1311 C C . LEU A 1 170 ? -4.127 3.263 16.499 1.00 95.75 170 LEU A C 1
ATOM 1313 O O . LEU A 1 170 ? -3.434 2.723 15.645 1.00 95.75 170 LEU A O 1
ATOM 1317 N N . GLY A 1 171 ? -3.857 3.166 17.801 1.00 96.75 171 GLY A N 1
ATOM 1318 C CA . GLY A 1 171 ? -2.741 2.391 18.339 1.00 96.75 171 GLY A CA 1
ATOM 1319 C C . GLY A 1 171 ? -2.820 0.922 17.928 1.00 96.75 171 GLY A C 1
ATOM 1320 O O . GLY A 1 171 ? -1.867 0.391 17.368 1.00 96.75 171 GLY A O 1
ATOM 1321 N N . VAL A 1 172 ? -3.987 0.287 18.090 1.00 96.75 172 VAL A N 1
ATOM 1322 C CA . VAL A 1 172 ? -4.224 -1.095 17.628 1.00 96.75 172 VAL A CA 1
ATOM 1323 C C . VAL A 1 172 ? -3.983 -1.230 16.121 1.00 96.75 172 VAL A C 1
ATOM 1325 O O . VAL A 1 172 ? -3.358 -2.188 15.678 1.00 96.75 172 VAL A O 1
ATOM 1328 N N . THR A 1 173 ? -4.436 -0.256 15.331 1.00 96.56 173 THR A N 1
ATOM 1329 C CA . THR A 1 173 ? -4.238 -0.228 13.875 1.00 96.56 173 THR A CA 1
ATOM 1330 C C . THR A 1 173 ? -2.753 -0.144 13.505 1.00 96.56 173 THR A C 1
ATOM 1332 O O . THR A 1 173 ? -2.288 -0.893 12.650 1.00 96.56 173 THR A O 1
ATOM 1335 N N . LEU A 1 174 ? -1.995 0.737 14.162 1.00 95.56 174 LEU A N 1
ATOM 1336 C CA . LEU A 1 174 ? -0.561 0.928 13.920 1.00 95.56 174 LEU A CA 1
ATOM 1337 C C . LEU A 1 174 ? 0.296 -0.246 14.418 1.00 95.56 174 LEU A C 1
ATOM 1339 O O . LEU A 1 174 ? 1.423 -0.404 13.959 1.00 95.56 174 LEU A O 1
ATOM 1343 N N . LEU A 1 175 ? -0.238 -1.098 15.299 1.00 95.94 175 LEU A N 1
ATOM 1344 C CA . LEU A 1 175 ? 0.404 -2.344 15.729 1.00 95.94 175 LEU A CA 1
ATOM 1345 C C . LEU A 1 175 ? 0.211 -3.505 14.740 1.00 95.94 175 LEU A C 1
ATOM 1347 O O . LEU A 1 175 ? 0.923 -4.504 14.836 1.00 95.94 175 LEU A O 1
ATOM 1351 N N . LEU A 1 176 ? -0.705 -3.408 13.767 1.00 94.94 176 LEU A N 1
ATOM 1352 C CA . LEU A 1 176 ? -0.938 -4.491 12.802 1.00 94.94 176 LEU A CA 1
ATOM 1353 C C . LEU A 1 176 ? 0.320 -4.897 12.007 1.00 94.94 176 LEU A C 1
ATOM 1355 O O . LEU A 1 176 ? 0.567 -6.101 11.918 1.00 94.94 176 LEU A O 1
ATOM 1359 N N . PRO A 1 177 ? 1.141 -3.971 11.460 1.00 95.69 177 PRO A N 1
ATOM 1360 C CA . PRO A 1 177 ? 2.398 -4.325 10.794 1.00 95.69 177 PRO A CA 1
ATOM 1361 C C . PRO A 1 177 ? 3.308 -5.168 11.689 1.00 95.69 177 PRO A C 1
ATOM 1363 O O . PRO A 1 177 ? 3.765 -6.227 11.259 1.00 95.69 177 PRO A O 1
ATOM 1366 N N . PHE A 1 178 ? 3.479 -4.762 12.951 1.00 94.94 178 PHE A N 1
ATOM 1367 C CA . PHE A 1 178 ? 4.272 -5.482 13.948 1.00 94.94 178 PHE A CA 1
ATOM 1368 C C . PHE A 1 178 ? 3.747 -6.906 14.167 1.00 94.94 178 PHE A C 1
ATOM 1370 O O . PHE A 1 178 ? 4.496 -7.874 14.036 1.00 94.94 178 PHE A O 1
ATOM 1377 N N . VAL A 1 179 ? 2.438 -7.055 14.402 1.00 93.88 179 VAL A N 1
ATOM 1378 C CA . VAL A 1 179 ? 1.808 -8.374 14.568 1.00 93.88 179 VAL A CA 1
ATOM 1379 C C . VAL A 1 179 ? 2.062 -9.250 13.343 1.00 93.88 179 VAL A C 1
ATOM 1381 O O . VAL A 1 179 ? 2.421 -10.417 13.485 1.00 93.88 179 VAL A O 1
ATOM 1384 N N . THR A 1 180 ? 1.927 -8.709 12.130 1.00 94.12 180 THR A N 1
ATOM 1385 C CA . THR A 1 180 ? 2.136 -9.484 10.896 1.00 94.12 180 THR A CA 1
ATOM 1386 C C . THR A 1 180 ? 3.597 -9.837 10.622 1.00 94.12 180 THR A C 1
ATOM 1388 O O . THR A 1 180 ? 3.857 -10.895 10.049 1.00 94.12 180 THR A O 1
ATOM 1391 N N . ILE A 1 181 ? 4.555 -9.030 11.082 1.00 95.69 181 ILE A N 1
ATOM 1392 C CA . ILE A 1 181 ? 5.979 -9.383 11.040 1.00 95.69 181 ILE A CA 1
ATOM 1393 C C . ILE A 1 181 ? 6.231 -10.604 11.927 1.00 95.69 181 ILE A C 1
ATOM 1395 O O . ILE A 1 181 ? 6.718 -11.615 11.436 1.00 95.69 181 ILE A O 1
ATOM 1399 N N . VAL A 1 182 ? 5.816 -10.563 13.193 1.00 95.00 182 VAL A N 1
ATOM 1400 C CA . VAL A 1 182 ? 6.107 -11.633 14.165 1.00 95.00 182 VAL A CA 1
ATOM 1401 C C . VAL A 1 182 ? 5.330 -12.926 13.872 1.00 95.00 182 VAL A C 1
ATOM 1403 O O . VAL A 1 182 ? 5.803 -14.037 14.123 1.00 95.00 182 VAL A O 1
ATOM 1406 N N . THR A 1 183 ? 4.117 -12.809 13.327 1.00 90.88 183 THR A N 1
ATOM 1407 C CA . THR A 1 183 ? 3.260 -13.977 13.061 1.00 90.88 183 THR A CA 1
ATOM 1408 C C . THR A 1 183 ? 3.445 -14.565 11.666 1.00 90.88 183 THR A C 1
ATOM 1410 O O . THR A 1 183 ? 3.316 -15.778 11.517 1.00 90.88 183 THR A O 1
ATOM 1413 N N . ARG A 1 184 ? 3.744 -13.744 10.646 1.00 90.62 184 ARG A N 1
ATOM 1414 C CA . ARG A 1 184 ? 3.801 -14.175 9.232 1.00 90.62 184 ARG A CA 1
ATOM 1415 C C . ARG A 1 184 ? 5.141 -13.911 8.543 1.00 90.62 184 ARG A C 1
ATOM 1417 O O . ARG A 1 184 ? 5.363 -14.444 7.459 1.00 90.62 184 ARG A O 1
ATOM 1424 N N . GLY A 1 185 ? 6.016 -13.088 9.118 1.00 93.44 185 GLY A N 1
ATOM 1425 C CA . GLY A 1 185 ? 7.282 -12.681 8.499 1.00 93.44 185 GLY A CA 1
ATOM 1426 C C . GLY A 1 185 ? 7.108 -11.646 7.381 1.00 93.44 185 GLY A C 1
ATOM 1427 O O . GLY A 1 185 ? 8.033 -11.390 6.607 1.00 93.44 185 GLY A O 1
ATOM 1428 N N . PHE A 1 186 ? 5.918 -11.047 7.262 1.00 93.56 186 PHE A N 1
ATOM 1429 C CA . PHE A 1 186 ? 5.559 -10.112 6.195 1.00 93.56 186 PHE A CA 1
ATOM 1430 C C . PHE A 1 186 ? 4.924 -8.844 6.758 1.00 93.56 186 PHE A C 1
ATOM 1432 O O . PHE A 1 186 ? 3.794 -8.879 7.241 1.00 93.56 186 PHE A O 1
ATOM 1439 N N . ILE A 1 187 ? 5.605 -7.709 6.593 1.00 94.88 187 ILE A N 1
ATOM 1440 C CA . ILE A 1 187 ? 5.078 -6.397 6.992 1.00 94.88 187 ILE A CA 1
ATOM 1441 C C . ILE A 1 187 ? 3.902 -5.931 6.121 1.00 94.88 187 ILE A C 1
ATOM 1443 O O . ILE A 1 187 ? 3.015 -5.221 6.592 1.00 94.88 187 ILE A O 1
ATOM 1447 N N . SER A 1 188 ? 3.865 -6.345 4.848 1.00 91.31 188 SER A N 1
ATOM 1448 C CA . SER A 1 188 ? 2.919 -5.821 3.856 1.00 91.31 188 SER A CA 1
ATOM 1449 C C . SER A 1 188 ? 1.458 -6.058 4.235 1.00 91.31 188 SER A C 1
ATOM 1451 O O . SER A 1 188 ? 0.630 -5.183 4.004 1.00 91.31 188 SER A O 1
ATOM 1453 N N . TYR A 1 189 ? 1.132 -7.199 4.855 1.00 90.75 189 TYR A N 1
ATOM 1454 C CA . TYR A 1 189 ? -0.243 -7.495 5.271 1.00 90.75 189 TYR A CA 1
ATOM 1455 C C . TYR A 1 189 ? -0.753 -6.484 6.302 1.00 90.75 189 TYR A C 1
ATOM 1457 O O . TYR A 1 189 ? -1.833 -5.918 6.130 1.00 90.75 189 TYR A O 1
ATOM 1465 N N . GLY A 1 190 ? 0.026 -6.225 7.354 1.00 93.56 190 GLY A N 1
ATOM 1466 C CA . GLY A 1 190 ? -0.358 -5.273 8.389 1.00 93.56 190 GLY A CA 1
ATOM 1467 C C . GLY A 1 190 ? -0.250 -3.825 7.919 1.00 93.56 190 GLY A C 1
ATOM 1468 O O . GLY A 1 190 ? -1.100 -3.015 8.278 1.00 93.56 190 GLY A O 1
ATOM 1469 N N . ALA A 1 191 ? 0.728 -3.502 7.066 1.00 93.44 191 ALA A N 1
ATOM 1470 C CA . ALA A 1 191 ? 0.884 -2.166 6.492 1.00 93.44 191 ALA A CA 1
ATOM 1471 C C . ALA A 1 191 ? -0.313 -1.774 5.613 1.00 93.44 191 ALA A C 1
ATOM 1473 O O . ALA A 1 191 ? -0.870 -0.694 5.794 1.00 93.44 191 ALA A O 1
ATOM 1474 N N . VAL A 1 192 ? -0.767 -2.660 4.718 1.00 91.38 192 VAL A N 1
ATOM 1475 C CA . VAL A 1 192 ? -1.950 -2.411 3.874 1.00 91.38 192 VAL A CA 1
ATOM 1476 C C . VAL A 1 192 ? -3.215 -2.265 4.724 1.00 91.38 192 VAL A C 1
ATOM 1478 O O . VAL A 1 192 ? -4.018 -1.361 4.481 1.00 91.38 192 VAL A O 1
ATOM 1481 N N . ALA A 1 193 ? -3.384 -3.101 5.753 1.00 92.81 193 ALA A N 1
ATOM 1482 C CA . ALA A 1 193 ? -4.504 -2.996 6.686 1.00 92.81 193 ALA A CA 1
ATOM 1483 C C . ALA A 1 193 ? -4.501 -1.655 7.441 1.00 92.81 193 ALA A C 1
ATOM 1485 O O . ALA A 1 193 ? -5.514 -0.951 7.464 1.00 92.81 193 ALA A O 1
ATOM 1486 N N . ALA A 1 194 ? -3.354 -1.267 8.005 1.00 94.94 194 ALA A N 1
ATOM 1487 C CA . ALA A 1 194 ? -3.202 -0.005 8.717 1.00 94.94 194 ALA A CA 1
ATOM 1488 C C . ALA A 1 194 ? -3.465 1.193 7.798 1.00 94.94 194 ALA A C 1
ATOM 1490 O O . ALA A 1 194 ? -4.254 2.076 8.135 1.00 94.94 194 ALA A O 1
ATOM 1491 N N . LEU A 1 195 ? -2.877 1.184 6.600 1.00 92.38 195 LEU A N 1
ATOM 1492 C CA . LEU A 1 195 ? -3.058 2.234 5.606 1.00 92.38 195 LEU A CA 1
ATOM 1493 C C . LEU A 1 195 ? -4.531 2.377 5.207 1.00 92.38 195 LEU A C 1
ATOM 1495 O O . LEU A 1 195 ? -5.045 3.491 5.169 1.00 92.38 195 LEU A O 1
ATOM 1499 N N . THR A 1 196 ? -5.239 1.262 5.002 1.00 92.00 196 THR A N 1
ATOM 1500 C CA . THR A 1 196 ? -6.676 1.252 4.681 1.00 92.00 196 THR A CA 1
ATOM 1501 C C . THR A 1 196 ? -7.503 1.960 5.757 1.00 92.00 196 THR A C 1
ATOM 1503 O O . THR A 1 196 ? -8.339 2.810 5.439 1.00 92.00 196 THR A O 1
ATOM 1506 N N . VAL A 1 197 ? -7.245 1.670 7.036 1.00 93.81 197 VAL A N 1
ATOM 1507 C CA . VAL A 1 197 ? -7.922 2.337 8.161 1.00 93.81 197 VAL A CA 1
ATOM 1508 C C . VAL A 1 197 ? -7.568 3.826 8.211 1.00 93.81 197 VAL A C 1
ATOM 1510 O O . VAL A 1 197 ? -8.460 4.658 8.373 1.00 93.81 197 VAL A O 1
ATOM 1513 N N . LEU A 1 198 ? -6.297 4.191 8.030 1.00 93.19 198 LEU A N 1
ATOM 1514 C CA . LEU A 1 198 ? -5.856 5.590 8.041 1.00 93.19 198 LEU A CA 1
ATOM 1515 C C . LEU A 1 198 ? -6.477 6.401 6.896 1.00 93.19 198 LEU A C 1
ATOM 1517 O O . LEU A 1 198 ? -6.935 7.522 7.120 1.00 93.19 198 LEU A O 1
ATOM 1521 N N . ILE A 1 199 ? -6.576 5.824 5.695 1.00 90.12 199 ILE A N 1
ATOM 1522 C CA . ILE A 1 199 ? -7.258 6.448 4.554 1.00 90.12 199 ILE A CA 1
ATOM 1523 C C . ILE A 1 199 ? -8.742 6.646 4.863 1.00 90.12 199 ILE A C 1
ATOM 1525 O O . ILE A 1 199 ? -9.279 7.729 4.627 1.00 90.12 199 ILE A O 1
ATOM 1529 N N . PHE A 1 200 ? -9.407 5.639 5.431 1.00 91.25 200 PHE A N 1
ATOM 1530 C CA . PHE A 1 200 ? -10.807 5.755 5.837 1.00 91.25 200 PHE A CA 1
ATOM 1531 C C . PHE A 1 200 ? -11.005 6.900 6.844 1.00 91.25 200 PHE A C 1
ATOM 1533 O O . PHE A 1 200 ? -11.895 7.734 6.670 1.00 91.25 200 PHE A O 1
ATOM 1540 N N . ILE A 1 201 ? -10.127 6.996 7.849 1.00 90.88 201 ILE A N 1
ATOM 1541 C CA . ILE A 1 201 ? -10.147 8.063 8.860 1.00 90.88 201 ILE A CA 1
ATOM 1542 C C . ILE A 1 201 ? -9.912 9.439 8.236 1.00 90.88 201 ILE A C 1
ATOM 1544 O O . ILE A 1 201 ? -10.601 10.407 8.570 1.00 90.88 201 ILE A O 1
ATOM 1548 N N . SER A 1 202 ? -8.985 9.524 7.284 1.00 88.06 202 SER A N 1
ATOM 1549 C CA . SER A 1 202 ? -8.682 10.767 6.577 1.00 88.06 202 SER A CA 1
ATOM 1550 C C . SER A 1 202 ? -9.910 11.362 5.873 1.00 88.06 202 SER A C 1
ATOM 1552 O O . SER A 1 202 ? -10.030 12.582 5.769 1.00 88.06 202 SER A O 1
ATOM 1554 N N . GLY A 1 203 ? -10.871 10.517 5.476 1.00 84.81 203 GLY A N 1
ATOM 1555 C CA . GLY A 1 203 ? -12.122 10.930 4.843 1.00 8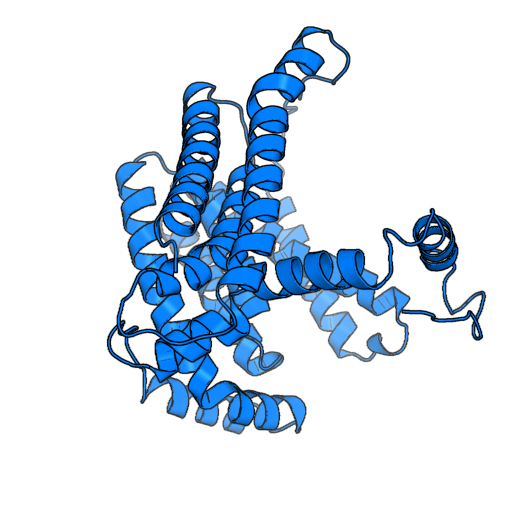4.81 203 GLY A CA 1
ATOM 1556 C C . GLY A 1 203 ? -13.056 11.761 5.731 1.00 84.81 203 GLY A C 1
ATOM 1557 O O . GLY A 1 203 ? -13.876 12.512 5.200 1.00 84.81 203 GLY A O 1
ATOM 1558 N N . PHE A 1 204 ? -12.942 11.670 7.062 1.00 85.38 204 PHE A N 1
ATOM 1559 C CA . PHE A 1 204 ? -13.800 12.416 7.994 1.00 85.38 204 PHE A CA 1
ATOM 1560 C C . PHE A 1 204 ? -13.054 13.380 8.930 1.00 85.38 204 PHE A C 1
ATOM 1562 O O . PHE A 1 204 ? -13.697 14.160 9.641 1.00 85.38 204 PHE A O 1
ATOM 1569 N N . LEU A 1 205 ? -11.718 13.407 8.910 1.00 83.62 205 LEU A N 1
ATOM 1570 C CA . LEU A 1 205 ? -10.936 14.429 9.612 1.00 83.62 205 LEU A CA 1
ATOM 1571 C C . LEU A 1 205 ? -10.981 15.773 8.863 1.00 83.62 205 LEU A C 1
ATOM 1573 O O . LEU A 1 205 ? -10.740 15.858 7.662 1.00 83.62 205 LEU A O 1
ATOM 1577 N N . LYS A 1 206 ? -11.318 16.853 9.582 1.00 73.69 206 LYS A N 1
ATOM 1578 C CA . LYS A 1 206 ? -11.586 18.175 8.987 1.00 73.69 206 LYS A CA 1
ATOM 1579 C C . LYS A 1 206 ? -10.354 19.040 8.665 1.00 73.69 206 LYS A C 1
ATOM 1581 O O . LYS A 1 206 ? -10.436 19.751 7.660 1.00 73.69 206 LYS A O 1
ATOM 1586 N N . PRO A 1 207 ? -9.225 19.025 9.407 1.00 79.25 207 PRO A N 1
ATOM 1587 C CA . PRO A 1 207 ? -8.048 19.771 8.973 1.00 79.25 207 PRO A CA 1
ATOM 1588 C C . PRO A 1 207 ? -7.318 18.997 7.865 1.00 79.25 207 PRO A C 1
ATOM 1590 O O . PRO A 1 207 ? -6.387 18.237 8.101 1.00 79.25 207 PRO A O 1
ATOM 1593 N N . ARG A 1 208 ? -7.748 19.210 6.619 1.00 81.62 208 ARG A N 1
ATOM 1594 C CA . ARG A 1 208 ? -7.147 18.611 5.416 1.00 81.62 208 ARG A CA 1
ATOM 1595 C C . ARG A 1 208 ? -5.634 18.841 5.256 1.00 81.62 208 ARG A C 1
ATOM 1597 O O . ARG A 1 208 ? -4.960 17.880 4.902 1.00 81.62 208 ARG A O 1
ATOM 1604 N N . PRO A 1 209 ? -5.060 20.032 5.531 1.00 86.31 209 PRO A N 1
ATOM 1605 C CA . PRO A 1 209 ? -3.605 20.187 5.459 1.00 86.31 209 PRO A CA 1
ATOM 1606 C C . PRO A 1 209 ? -2.879 19.328 6.501 1.00 86.31 209 PRO A C 1
ATOM 1608 O O . PRO A 1 209 ? -1.813 18.801 6.213 1.00 86.31 209 PRO A O 1
ATOM 1611 N N . MET A 1 210 ? -3.481 19.109 7.676 1.00 87.88 210 MET A N 1
ATOM 1612 C CA . MET A 1 210 ? -2.930 18.201 8.685 1.00 87.88 210 MET A CA 1
ATOM 1613 C C . MET A 1 210 ? -2.950 16.750 8.198 1.00 87.88 210 MET A C 1
ATOM 1615 O O . MET A 1 210 ? -1.992 16.026 8.429 1.00 87.88 210 MET A O 1
ATOM 1619 N N . VAL A 1 211 ? -4.004 16.333 7.489 1.00 86.12 211 VAL A N 1
ATOM 1620 C CA . VAL A 1 211 ? -4.061 15.011 6.843 1.00 86.12 211 VAL A CA 1
ATOM 1621 C C . VAL A 1 211 ? -2.946 14.857 5.807 1.00 86.12 211 VAL A C 1
ATOM 1623 O O . VAL A 1 211 ? -2.285 13.825 5.789 1.00 86.12 211 VAL A O 1
ATOM 1626 N N . LEU A 1 212 ? -2.710 15.876 4.974 1.00 87.25 212 LEU A N 1
ATOM 1627 C CA . LEU A 1 212 ? -1.631 15.852 3.984 1.00 87.25 212 LEU A CA 1
ATOM 1628 C C . LEU A 1 212 ? -0.253 15.777 4.656 1.00 87.25 212 LEU A C 1
ATOM 1630 O O . LEU A 1 212 ? 0.549 14.919 4.301 1.00 87.25 212 LEU A O 1
ATOM 1634 N N . ALA A 1 213 ? -0.003 16.624 5.657 1.00 90.75 213 ALA A N 1
ATOM 1635 C CA . ALA A 1 213 ? 1.243 16.619 6.420 1.00 90.75 213 ALA A CA 1
ATOM 1636 C C . ALA A 1 213 ? 1.474 15.273 7.126 1.00 90.75 213 ALA A C 1
ATOM 1638 O O . ALA A 1 213 ? 2.566 14.714 7.049 1.00 90.75 213 ALA A O 1
ATOM 1639 N N . ALA A 1 214 ? 0.433 14.711 7.748 1.00 90.38 214 ALA A N 1
ATOM 1640 C CA . ALA A 1 214 ? 0.485 13.383 8.350 1.00 90.38 214 ALA A CA 1
ATOM 1641 C C . ALA A 1 214 ? 0.756 12.296 7.302 1.00 90.38 214 ALA A C 1
ATOM 1643 O O . ALA A 1 214 ? 1.532 11.389 7.569 1.00 90.38 214 ALA A O 1
ATOM 1644 N N . GLY A 1 215 ? 0.166 12.394 6.108 1.00 89.69 215 GLY A N 1
ATOM 1645 C CA . GLY A 1 215 ? 0.416 11.473 5.001 1.00 89.69 215 GLY A CA 1
ATOM 1646 C C . GLY A 1 215 ? 1.868 11.499 4.520 1.00 89.69 215 GLY A C 1
ATOM 1647 O O . GLY A 1 215 ? 2.461 10.439 4.351 1.00 89.69 215 GLY A O 1
ATOM 1648 N N . ILE A 1 216 ? 2.462 12.688 4.365 1.00 91.69 216 ILE A N 1
ATOM 1649 C CA . ILE A 1 216 ? 3.880 12.846 3.995 1.00 91.69 216 ILE A CA 1
ATOM 1650 C C . ILE A 1 216 ? 4.783 12.248 5.079 1.00 91.69 216 ILE A C 1
ATOM 1652 O O . ILE A 1 216 ? 5.664 11.445 4.774 1.00 91.69 216 ILE A O 1
ATOM 1656 N N . LEU A 1 217 ? 4.525 12.587 6.347 1.00 94.25 217 LEU A N 1
ATOM 1657 C CA . LEU A 1 217 ? 5.279 12.059 7.483 1.00 94.25 217 LEU A CA 1
ATOM 1658 C C . LEU A 1 217 ? 5.188 10.528 7.554 1.00 94.25 217 LEU A C 1
ATOM 1660 O O . LEU A 1 217 ? 6.204 9.853 7.687 1.00 94.25 217 LEU A O 1
ATOM 1664 N N . LEU A 1 218 ? 3.980 9.975 7.424 1.00 92.56 218 LEU A N 1
ATOM 1665 C CA . LEU A 1 218 ? 3.749 8.532 7.409 1.00 92.56 218 LEU A CA 1
ATOM 1666 C C . LEU A 1 218 ? 4.384 7.851 6.196 1.00 92.56 218 LEU A C 1
ATOM 1668 O O . LEU A 1 218 ? 4.839 6.722 6.328 1.00 92.56 218 LEU A O 1
ATOM 1672 N N . GLY A 1 219 ? 4.438 8.513 5.040 1.00 92.62 219 GLY A N 1
ATOM 1673 C CA . GLY A 1 219 ? 5.130 8.008 3.856 1.00 92.62 219 GLY A CA 1
ATOM 1674 C C . GLY A 1 219 ? 6.630 7.860 4.099 1.00 92.62 219 GLY A C 1
ATOM 1675 O O . GLY A 1 219 ? 7.184 6.789 3.866 1.00 92.62 219 GLY A O 1
ATOM 1676 N N . TYR A 1 220 ? 7.272 8.895 4.645 1.00 95.56 220 TYR A N 1
ATOM 1677 C CA . TYR A 1 220 ? 8.697 8.856 4.987 1.00 95.56 220 TYR A CA 1
ATOM 1678 C C . TYR A 1 220 ? 9.012 7.828 6.086 1.00 95.56 220 TYR A C 1
ATOM 1680 O O . TYR A 1 220 ? 9.935 7.021 5.947 1.00 95.56 220 TYR A O 1
ATOM 1688 N N . LEU A 1 221 ? 8.211 7.802 7.159 1.00 95.94 221 LEU A N 1
ATOM 1689 C CA . LEU A 1 221 ? 8.335 6.796 8.219 1.00 95.94 221 LEU A CA 1
ATOM 1690 C C . LEU A 1 221 ? 8.110 5.383 7.675 1.00 95.94 221 LEU A C 1
ATOM 1692 O O . LEU A 1 221 ? 8.853 4.468 8.010 1.00 95.94 221 LEU A O 1
ATOM 1696 N N . GLY A 1 222 ? 7.115 5.213 6.805 1.00 95.06 222 GLY A N 1
ATOM 1697 C CA . GLY A 1 222 ? 6.808 3.952 6.146 1.00 95.06 222 GLY A CA 1
ATOM 1698 C C . GLY A 1 222 ? 7.963 3.455 5.283 1.00 95.06 222 GLY A C 1
ATOM 1699 O O . GLY A 1 222 ? 8.295 2.278 5.367 1.00 95.06 222 GLY A O 1
ATOM 1700 N N . LEU A 1 223 ? 8.614 4.339 4.518 1.00 95.75 223 LEU A N 1
ATOM 1701 C CA . LEU A 1 223 ? 9.820 4.006 3.753 1.00 95.75 223 LEU A CA 1
ATOM 1702 C C . LEU A 1 223 ? 10.996 3.636 4.662 1.00 95.75 223 LEU A C 1
ATOM 1704 O O . LEU A 1 223 ? 11.677 2.658 4.379 1.00 95.75 223 LEU A O 1
ATOM 1708 N N . SER A 1 224 ? 11.189 4.349 5.775 1.00 97.81 224 SER A N 1
ATOM 1709 C CA . SER A 1 224 ? 12.259 4.059 6.748 1.00 97.81 224 SER A CA 1
ATOM 1710 C C . SER A 1 224 ? 12.067 2.685 7.411 1.00 97.81 224 SER A C 1
ATOM 1712 O O . SER A 1 224 ? 12.968 1.848 7.440 1.00 97.81 224 SER A O 1
ATOM 1714 N N . VAL A 1 225 ? 10.838 2.388 7.848 1.00 96.69 225 VAL A N 1
ATOM 1715 C CA . VAL A 1 225 ? 10.466 1.059 8.358 1.00 96.69 225 VAL A CA 1
ATOM 1716 C C . VAL A 1 225 ? 10.614 -0.006 7.270 1.00 96.69 225 VAL A C 1
ATOM 1718 O O . VAL A 1 225 ? 11.050 -1.119 7.553 1.00 96.69 225 VAL A O 1
ATOM 1721 N N . PHE A 1 226 ? 10.247 0.312 6.028 1.00 96.31 226 PHE A N 1
ATOM 1722 C CA . PHE A 1 226 ? 10.334 -0.612 4.906 1.00 96.31 226 PHE A CA 1
ATOM 1723 C C . PHE A 1 226 ? 11.781 -0.998 4.585 1.00 96.31 226 PHE A C 1
ATOM 1725 O O . PHE A 1 226 ? 12.043 -2.193 4.467 1.00 96.31 226 PHE A O 1
ATOM 1732 N N . VAL A 1 227 ? 12.711 -0.041 4.477 1.00 97.31 227 VAL A N 1
ATOM 1733 C CA . VAL A 1 227 ? 14.123 -0.359 4.192 1.00 97.31 227 VAL A CA 1
ATOM 1734 C C . VAL A 1 227 ? 14.766 -1.130 5.342 1.00 97.31 227 VAL A C 1
ATOM 1736 O O . VAL A 1 227 ? 15.365 -2.173 5.092 1.00 97.31 227 VAL A O 1
ATOM 1739 N N . THR A 1 228 ? 14.490 -0.735 6.592 1.00 97.62 228 THR A N 1
ATOM 1740 C CA . THR A 1 228 ? 14.927 -1.479 7.788 1.00 97.62 228 THR A CA 1
ATOM 1741 C C . THR A 1 228 ? 14.411 -2.925 7.763 1.00 97.62 228 THR A C 1
ATOM 1743 O O . THR A 1 228 ? 15.162 -3.874 7.964 1.00 97.62 228 THR A O 1
ATOM 1746 N N . TYR A 1 229 ? 13.123 -3.127 7.458 1.00 97.31 229 TYR A N 1
ATOM 1747 C CA . TYR A 1 229 ? 12.550 -4.469 7.319 1.00 97.31 229 TYR A CA 1
ATOM 1748 C C . TYR A 1 229 ? 13.177 -5.249 6.160 1.00 97.31 229 TYR A C 1
ATOM 1750 O O . TYR A 1 229 ? 13.348 -6.458 6.271 1.00 97.31 229 TYR A O 1
ATOM 1758 N N . MET A 1 230 ? 13.467 -4.595 5.034 1.00 97.00 230 MET A N 1
ATOM 1759 C CA . MET A 1 230 ? 14.021 -5.251 3.851 1.00 97.00 230 MET A CA 1
ATOM 1760 C C . MET A 1 230 ? 15.441 -5.763 4.077 1.00 97.00 230 MET A C 1
ATOM 1762 O O . MET A 1 230 ? 15.744 -6.838 3.559 1.00 97.00 230 MET A O 1
ATOM 1766 N N . ARG A 1 231 ? 16.248 -5.052 4.875 1.00 97.00 231 ARG A N 1
ATOM 1767 C CA . ARG A 1 231 ? 17.581 -5.487 5.309 1.00 97.00 231 ARG A CA 1
ATOM 1768 C C . ARG A 1 231 ? 17.524 -6.836 6.034 1.00 97.00 231 ARG A C 1
ATOM 1770 O O . ARG A 1 231 ? 18.148 -7.792 5.591 1.00 97.00 231 ARG A O 1
ATOM 1777 N N . ASP A 1 232 ? 16.672 -6.948 7.055 1.00 97.06 232 ASP A N 1
ATOM 1778 C CA . ASP A 1 232 ? 16.623 -8.129 7.945 1.00 97.06 232 ASP A CA 1
ATOM 1779 C C . ASP A 1 232 ? 15.543 -9.151 7.553 1.00 97.06 232 ASP A C 1
ATOM 1781 O O . ASP A 1 232 ? 15.229 -10.097 8.282 1.00 97.06 232 ASP A O 1
ATOM 1785 N N . ARG A 1 233 ? 14.903 -8.955 6.397 1.00 95.69 233 ARG A N 1
ATOM 1786 C CA . ARG A 1 233 ? 13.703 -9.697 5.994 1.00 95.69 233 ARG A CA 1
ATOM 1787 C C . ARG A 1 233 ? 13.900 -11.206 5.993 1.00 95.69 233 ARG A C 1
ATOM 1789 O O . ARG A 1 233 ? 12.959 -11.940 6.297 1.00 95.69 233 ARG A O 1
ATOM 1796 N N . ASN A 1 234 ? 15.061 -11.657 5.534 1.00 96.44 234 ASN A N 1
ATOM 1797 C CA . ASN A 1 234 ? 15.333 -13.078 5.370 1.00 96.44 234 ASN A CA 1
ATOM 1798 C C . ASN A 1 234 ? 15.431 -13.752 6.744 1.00 96.44 234 ASN A C 1
ATOM 1800 O O . ASN A 1 234 ? 14.705 -14.715 6.966 1.00 96.44 234 ASN A O 1
ATOM 1804 N N . ASP A 1 235 ? 16.157 -13.157 7.689 1.00 96.81 235 ASP A N 1
ATOM 1805 C CA . ASP A 1 235 ? 16.294 -13.645 9.069 1.00 96.81 235 ASP A CA 1
ATOM 1806 C C . ASP A 1 235 ? 14.947 -13.645 9.811 1.00 96.81 235 ASP A C 1
ATOM 1808 O O . ASP A 1 235 ? 14.557 -14.610 10.477 1.00 96.81 235 ASP A O 1
ATOM 1812 N N . ILE A 1 236 ? 14.157 -12.580 9.633 1.00 96.06 236 ILE A N 1
ATOM 1813 C CA . ILE A 1 236 ? 12.786 -12.508 10.156 1.00 96.06 236 ILE A CA 1
ATOM 1814 C C . ILE A 1 236 ? 11.941 -13.665 9.606 1.00 96.06 236 ILE A C 1
ATOM 1816 O O . ILE A 1 236 ? 11.183 -14.299 10.339 1.00 96.06 236 ILE A O 1
ATOM 1820 N N . ARG A 1 237 ? 12.020 -13.952 8.304 1.00 95.62 237 ARG A N 1
ATOM 1821 C CA . ARG A 1 237 ? 11.226 -15.034 7.706 1.00 95.62 237 ARG A CA 1
ATOM 1822 C C . ARG A 1 237 ? 11.722 -16.403 8.118 1.00 95.62 237 ARG A C 1
ATOM 1824 O O . ARG A 1 237 ? 10.891 -17.262 8.381 1.00 95.62 237 ARG A O 1
ATOM 1831 N N . GLU A 1 238 ? 13.027 -16.597 8.208 1.00 96.06 238 GLU A N 1
ATOM 1832 C CA . GLU A 1 238 ? 13.619 -17.850 8.657 1.00 96.06 238 GLU A CA 1
ATOM 1833 C C . GLU A 1 238 ? 13.177 -18.182 10.085 1.00 96.06 238 GLU A C 1
ATOM 1835 O O . GLU A 1 238 ? 12.686 -19.279 10.341 1.00 96.06 238 GLU A O 1
ATOM 1840 N N . THR A 1 239 ? 13.221 -17.211 11.000 1.00 95.75 239 THR A N 1
ATOM 1841 C CA . THR A 1 239 ? 12.755 -17.415 12.381 1.00 95.75 239 THR A CA 1
ATOM 1842 C C . THR A 1 239 ? 11.249 -17.692 12.456 1.00 95.75 239 THR A C 1
ATOM 1844 O O . THR A 1 239 ? 10.807 -18.580 13.192 1.00 95.75 239 THR A O 1
ATOM 1847 N N . VAL A 1 240 ? 10.430 -16.980 11.676 1.00 93.56 240 VAL A N 1
ATOM 1848 C CA . VAL A 1 240 ? 8.969 -17.156 11.689 1.00 93.56 240 VAL A CA 1
ATOM 1849 C C . VAL A 1 240 ? 8.538 -18.465 11.021 1.00 93.56 240 VAL A C 1
ATOM 1851 O O . VAL A 1 240 ? 7.705 -19.186 11.576 1.00 93.56 240 VAL A O 1
ATOM 1854 N N . TRP A 1 241 ? 9.073 -18.776 9.839 1.00 92.50 241 TRP A N 1
ATOM 1855 C CA . TRP A 1 241 ? 8.695 -19.953 9.045 1.00 92.50 241 TRP A CA 1
ATOM 1856 C C . TRP A 1 241 ? 9.382 -21.224 9.529 1.00 92.50 241 TRP A C 1
ATOM 1858 O O . TRP A 1 241 ? 8.787 -22.293 9.448 1.00 92.50 241 TRP A O 1
ATOM 1868 N N . GLY A 1 242 ? 10.571 -21.105 10.122 1.00 90.81 242 GLY A N 1
ATOM 1869 C CA . GLY A 1 242 ? 11.242 -22.188 10.838 1.00 90.81 242 GLY A CA 1
ATOM 1870 C C . GLY A 1 242 ? 10.545 -22.586 12.142 1.00 90.81 242 GLY A C 1
ATOM 1871 O O . GLY A 1 242 ? 11.029 -23.463 12.848 1.00 90.81 242 GLY A O 1
ATOM 1872 N N . GLY A 1 243 ? 9.418 -21.950 12.488 1.00 90.88 243 GLY A N 1
ATOM 1873 C CA . GLY A 1 243 ? 8.603 -22.341 13.636 1.00 90.88 243 GLY A CA 1
ATOM 1874 C C . GLY A 1 243 ? 9.217 -21.976 14.986 1.00 90.88 243 GLY A C 1
ATOM 1875 O O . GLY A 1 243 ? 8.802 -22.532 16.000 1.00 90.88 243 GLY A O 1
ATOM 1876 N N . GLN A 1 244 ? 10.164 -21.030 15.029 1.00 95.06 244 GLN A N 1
ATOM 1877 C CA . GLN A 1 244 ? 10.849 -20.667 16.271 1.00 95.06 244 GLN A CA 1
ATOM 1878 C C . GLN A 1 244 ? 9.867 -20.125 17.326 1.00 95.06 244 GLN A C 1
ATOM 1880 O O . GLN A 1 244 ? 8.849 -19.519 16.955 1.00 95.06 244 GLN A O 1
ATOM 1885 N N . PRO A 1 245 ? 10.158 -20.294 18.632 1.00 95.94 245 PRO A N 1
ATOM 1886 C CA . PRO A 1 245 ? 9.332 -19.762 19.711 1.00 95.94 245 PRO A CA 1
ATOM 1887 C C . PRO A 1 245 ? 9.140 -18.243 19.622 1.00 95.94 245 PRO A C 1
ATOM 1889 O O . PRO A 1 245 ? 10.012 -17.520 19.141 1.00 95.94 245 PRO A O 1
ATOM 1892 N N . MET A 1 246 ? 8.022 -17.743 20.163 1.00 95.12 246 MET A N 1
ATOM 1893 C CA . MET A 1 246 ? 7.678 -16.312 20.148 1.00 95.12 246 MET A CA 1
ATOM 1894 C C . MET A 1 246 ? 8.801 -15.423 20.702 1.00 95.12 246 MET A C 1
ATOM 1896 O O . MET A 1 246 ? 9.069 -14.368 20.139 1.00 95.12 246 MET A O 1
ATOM 1900 N N . GLN A 1 247 ? 9.497 -15.872 21.752 1.00 96.81 247 GLN A N 1
ATOM 1901 C CA . GLN A 1 247 ? 10.611 -15.133 22.348 1.00 96.81 247 GLN A CA 1
ATOM 1902 C C . GLN A 1 247 ? 11.728 -14.854 21.334 1.00 96.81 247 GLN A C 1
ATOM 1904 O O . GLN A 1 247 ? 12.176 -13.721 21.228 1.00 96.81 247 GLN A O 1
ATOM 1909 N N . ILE A 1 248 ? 12.121 -15.857 20.543 1.00 96.00 248 ILE A N 1
ATOM 1910 C CA . ILE A 1 248 ? 13.176 -15.716 19.528 1.00 96.00 248 ILE A CA 1
ATOM 1911 C C . ILE A 1 248 ? 12.737 -14.757 18.421 1.00 96.00 248 ILE A C 1
ATOM 1913 O O . ILE A 1 248 ? 13.511 -13.904 18.000 1.00 96.00 248 ILE A O 1
ATOM 1917 N N . ARG A 1 249 ? 11.472 -14.838 17.989 1.00 95.94 249 ARG A N 1
ATOM 1918 C CA . ARG A 1 249 ? 10.918 -13.917 16.982 1.00 95.94 249 ARG A CA 1
ATOM 1919 C C . ARG A 1 249 ? 10.907 -12.469 17.474 1.00 95.94 249 ARG A C 1
ATOM 1921 O O . ARG A 1 249 ? 11.180 -11.559 16.697 1.00 95.94 249 ARG A O 1
ATOM 1928 N N . LEU A 1 250 ? 10.584 -12.259 18.751 1.00 96.62 250 LEU A N 1
ATOM 1929 C CA . LEU A 1 250 ? 10.615 -10.937 19.376 1.00 96.62 250 LEU A CA 1
ATOM 1930 C C . LEU A 1 250 ? 12.046 -10.417 19.516 1.00 96.62 250 LEU A C 1
ATOM 1932 O O . LEU A 1 250 ? 12.274 -9.259 19.195 1.00 96.62 250 LEU A O 1
ATOM 1936 N N . THR A 1 251 ? 13.005 -11.262 19.903 1.00 96.62 251 THR A N 1
ATOM 1937 C CA . THR A 1 251 ? 14.427 -10.890 19.966 1.00 96.62 251 THR A CA 1
ATOM 1938 C C . THR A 1 251 ? 14.989 -10.538 18.587 1.00 96.62 251 THR A C 1
ATOM 1940 O O . THR A 1 251 ? 15.692 -9.540 18.461 1.00 96.62 251 THR A O 1
ATOM 1943 N N . GLN A 1 252 ? 14.636 -11.284 17.532 1.00 96.56 252 GLN A N 1
ATOM 1944 C CA . GLN A 1 252 ? 15.018 -10.927 16.160 1.00 96.56 252 GLN A CA 1
ATOM 1945 C C . GLN A 1 252 ? 14.464 -9.552 15.768 1.00 96.56 252 GLN A C 1
ATOM 1947 O O . GLN A 1 252 ? 15.164 -8.733 15.181 1.00 96.56 252 GLN A O 1
ATOM 1952 N N . LEU A 1 253 ? 13.206 -9.275 16.111 1.00 95.06 253 LEU A N 1
ATOM 1953 C CA . LEU A 1 253 ? 12.588 -7.992 15.797 1.00 95.06 253 LEU A CA 1
ATOM 1954 C C . LEU A 1 253 ? 13.162 -6.840 16.632 1.00 95.06 253 LEU A C 1
ATOM 1956 O O . LEU A 1 253 ? 13.301 -5.730 16.125 1.00 95.06 253 LEU A O 1
ATOM 1960 N N . GLU A 1 254 ? 13.509 -7.094 17.891 1.00 96.50 254 GLU A N 1
ATOM 1961 C CA . GLU A 1 254 ? 14.229 -6.148 18.743 1.00 96.50 254 GLU A CA 1
ATOM 1962 C C . GLU A 1 254 ? 15.582 -5.789 18.128 1.00 96.50 254 GLU A C 1
ATOM 1964 O O . GLU A 1 254 ? 15.895 -4.605 18.022 1.00 96.50 254 GLU A O 1
ATOM 1969 N N . ALA A 1 255 ? 16.335 -6.779 17.636 1.00 95.81 255 ALA A N 1
ATOM 1970 C CA . ALA A 1 255 ? 17.587 -6.545 16.923 1.00 95.81 255 ALA A CA 1
ATOM 1971 C C . ALA A 1 255 ? 17.367 -5.639 15.699 1.00 95.81 255 ALA A C 1
ATOM 1973 O O . ALA A 1 255 ? 18.035 -4.610 15.572 1.00 95.81 255 ALA A O 1
ATOM 1974 N N . THR A 1 256 ? 16.359 -5.939 14.874 1.00 95.88 256 THR A N 1
ATOM 1975 C CA . THR A 1 256 ? 15.993 -5.116 13.710 1.00 95.88 256 THR A CA 1
ATOM 1976 C C . THR A 1 256 ? 15.656 -3.674 14.088 1.00 95.88 256 THR A C 1
ATOM 1978 O O . THR A 1 256 ? 16.138 -2.738 13.452 1.00 95.88 256 THR A O 1
ATOM 1981 N N . VAL A 1 257 ? 14.859 -3.467 15.142 1.00 95.50 257 VAL A N 1
ATOM 1982 C CA . VAL A 1 257 ? 14.473 -2.124 15.610 1.00 95.50 257 VAL A CA 1
ATOM 1983 C C . VAL A 1 257 ? 15.647 -1.390 16.265 1.00 95.50 257 VAL A C 1
ATOM 1985 O O . VAL A 1 257 ? 15.752 -0.174 16.128 1.00 95.50 257 VAL A O 1
ATOM 1988 N N . SER A 1 258 ? 16.548 -2.098 16.950 1.00 96.94 258 SER A N 1
ATOM 1989 C CA . SER A 1 258 ? 17.734 -1.498 17.578 1.00 96.94 258 SER A CA 1
ATOM 1990 C C . SER A 1 258 ? 18.708 -0.913 16.551 1.00 96.94 258 SER A C 1
ATOM 1992 O O . SER A 1 258 ? 19.413 0.052 16.837 1.00 96.94 258 SER A O 1
ATOM 1994 N N . GLN A 1 259 ? 18.688 -1.460 15.336 1.00 96.19 259 GLN A N 1
ATOM 1995 C CA . GLN A 1 259 ? 19.474 -1.020 14.191 1.00 96.19 259 GLN A CA 1
ATOM 1996 C C . GLN A 1 259 ? 18.578 -0.309 13.166 1.00 96.19 259 GLN A C 1
ATOM 1998 O O . GLN A 1 259 ? 18.697 -0.544 11.969 1.00 96.19 259 GLN A O 1
ATOM 2003 N N . PHE A 1 260 ? 17.623 0.503 13.619 1.00 97.44 260 PHE A N 1
ATOM 2004 C CA . PHE A 1 260 ? 16.701 1.200 12.724 1.00 97.44 260 PHE A CA 1
ATOM 2005 C C . PHE A 1 260 ? 17.428 2.161 11.774 1.00 97.44 260 PHE A C 1
ATOM 2007 O O . PHE A 1 260 ? 18.234 2.986 12.209 1.00 97.44 260 PHE A O 1
ATOM 2014 N N . GLU A 1 261 ? 17.077 2.105 10.491 1.00 97.50 261 GLU A N 1
ATOM 2015 C CA . GLU A 1 261 ? 17.629 2.965 9.448 1.00 97.50 261 GLU A CA 1
ATOM 2016 C C . GLU A 1 261 ? 16.575 3.962 8.957 1.00 97.50 261 GLU A C 1
ATOM 2018 O O . GLU A 1 261 ? 15.448 3.613 8.590 1.00 97.50 261 GLU A O 1
ATOM 2023 N N . TRP A 1 262 ? 16.956 5.238 8.932 1.00 98.06 262 TRP A N 1
ATOM 2024 C CA . TRP A 1 262 ? 16.168 6.269 8.269 1.00 98.06 262 TRP A CA 1
ATOM 2025 C C . TRP A 1 262 ? 16.338 6.149 6.760 1.00 98.06 262 TRP A C 1
ATOM 2027 O O . TRP A 1 262 ? 17.450 5.945 6.276 1.00 98.06 262 TRP A O 1
ATOM 2037 N N . PHE A 1 263 ? 15.243 6.301 6.015 1.00 97.69 263 PHE A N 1
ATOM 2038 C CA . PHE A 1 263 ? 15.318 6.274 4.561 1.00 97.69 263 PHE A CA 1
ATOM 2039 C C . PHE A 1 263 ? 16.238 7.389 4.048 1.00 97.69 263 PHE A C 1
ATOM 2041 O O . PHE A 1 263 ? 16.057 8.562 4.369 1.00 97.69 263 PHE A O 1
ATOM 2048 N N . ASP A 1 264 ? 17.195 7.001 3.213 1.00 96.62 264 ASP A N 1
ATOM 2049 C CA . ASP A 1 264 ? 18.255 7.860 2.694 1.00 96.62 264 ASP A CA 1
ATOM 2050 C C . ASP A 1 264 ? 18.378 7.650 1.184 1.00 96.62 264 ASP A C 1
ATOM 2052 O O . ASP A 1 264 ? 18.579 6.526 0.726 1.00 96.62 264 ASP A O 1
ATOM 2056 N N . LEU A 1 265 ? 18.247 8.740 0.424 1.00 95.69 265 LEU A N 1
ATOM 2057 C CA . LEU A 1 265 ? 18.340 8.753 -1.038 1.00 95.69 265 LEU A CA 1
ATOM 2058 C C . LEU A 1 265 ? 19.778 8.615 -1.556 1.00 95.69 265 LEU A C 1
ATOM 2060 O O . LEU A 1 265 ? 19.970 8.396 -2.748 1.00 95.69 265 LEU A O 1
ATOM 2064 N N . SER A 1 266 ? 20.780 8.774 -0.694 1.00 96.19 266 SER A N 1
ATOM 2065 C CA . SER A 1 266 ? 22.189 8.571 -1.038 1.00 96.19 266 SER A CA 1
ATOM 2066 C C . SER A 1 266 ? 22.657 7.129 -0.815 1.00 96.19 266 SER A C 1
ATOM 2068 O O . SER A 1 266 ? 23.687 6.727 -1.355 1.00 96.19 266 SER A O 1
ATOM 2070 N N . ASN A 1 267 ? 21.881 6.330 -0.077 1.00 97.06 267 ASN A N 1
ATOM 2071 C CA . ASN A 1 267 ? 22.175 4.926 0.173 1.00 97.06 267 ASN A CA 1
ATOM 2072 C C . ASN A 1 267 ? 21.635 4.052 -0.974 1.00 97.06 267 ASN A C 1
ATOM 2074 O O . ASN A 1 267 ? 20.423 3.907 -1.149 1.00 97.06 267 ASN A O 1
ATOM 2078 N N . ALA A 1 268 ? 22.538 3.439 -1.741 1.00 96.19 268 ALA A N 1
ATOM 2079 C CA . ALA A 1 268 ? 22.177 2.589 -2.874 1.00 96.19 268 ALA A CA 1
ATOM 2080 C C . ALA A 1 268 ? 21.306 1.386 -2.465 1.00 96.19 268 ALA A C 1
ATOM 2082 O O . ALA A 1 268 ? 20.349 1.068 -3.171 1.00 96.19 268 ALA A O 1
ATOM 2083 N N . ASP A 1 269 ? 21.567 0.765 -1.312 1.00 96.88 269 ASP A N 1
ATOM 2084 C CA . ASP A 1 269 ? 20.819 -0.407 -0.842 1.00 96.88 269 ASP A CA 1
ATOM 2085 C C . ASP A 1 269 ? 19.360 -0.053 -0.531 1.00 96.88 269 ASP A C 1
ATOM 2087 O O . ASP A 1 269 ? 18.446 -0.809 -0.868 1.00 96.88 269 ASP A O 1
ATOM 2091 N N . HIS A 1 270 ? 19.111 1.139 0.022 1.00 97.62 270 HIS A N 1
ATOM 2092 C CA . HIS A 1 270 ? 17.753 1.648 0.228 1.00 97.62 270 HIS A CA 1
ATOM 2093 C C . HIS A 1 270 ? 17.005 1.811 -1.097 1.00 97.62 270 HIS A C 1
ATOM 2095 O O . HIS A 1 270 ? 15.849 1.390 -1.219 1.00 97.62 270 HIS A O 1
ATOM 2101 N N . LEU A 1 271 ? 17.661 2.407 -2.096 1.00 97.75 271 LEU A N 1
ATOM 2102 C CA . LEU A 1 271 ? 17.071 2.613 -3.415 1.00 97.75 271 LEU A CA 1
ATOM 2103 C C . LEU A 1 271 ? 16.789 1.276 -4.112 1.00 97.75 271 LEU A C 1
ATOM 2105 O O . LEU A 1 271 ? 15.696 1.084 -4.644 1.00 97.75 271 LEU A O 1
ATOM 2109 N N . HIS A 1 272 ? 17.720 0.320 -4.051 1.00 97.12 272 HIS A N 1
ATOM 2110 C CA . HIS A 1 272 ? 17.532 -1.026 -4.594 1.00 97.12 272 HIS A CA 1
ATOM 2111 C C . HIS A 1 272 ? 16.440 -1.816 -3.867 1.00 97.12 272 HIS A C 1
ATOM 2113 O O . HIS A 1 272 ? 15.688 -2.544 -4.515 1.00 97.12 272 HIS A O 1
ATOM 2119 N N . ALA A 1 273 ? 16.295 -1.664 -2.548 1.00 96.81 273 ALA A N 1
ATOM 2120 C CA . ALA A 1 273 ? 15.208 -2.292 -1.802 1.00 96.81 273 ALA A CA 1
ATOM 2121 C C . ALA A 1 273 ? 13.836 -1.756 -2.242 1.00 96.81 273 ALA A C 1
ATOM 2123 O O . ALA A 1 273 ? 12.888 -2.534 -2.406 1.00 96.81 273 ALA A O 1
ATOM 2124 N N . VAL A 1 274 ? 13.730 -0.439 -2.453 1.00 96.75 274 VAL A N 1
ATOM 2125 C CA . VAL A 1 274 ? 12.517 0.208 -2.972 1.00 96.75 274 VAL A CA 1
ATOM 2126 C C . VAL A 1 274 ? 12.236 -0.251 -4.398 1.00 96.75 274 VAL A C 1
ATOM 2128 O O . VAL A 1 274 ? 11.132 -0.721 -4.667 1.00 96.75 274 VAL A O 1
ATOM 2131 N N . ASP A 1 275 ? 13.214 -0.192 -5.296 1.00 97.25 275 ASP A N 1
ATOM 2132 C CA . ASP A 1 275 ? 13.032 -0.582 -6.695 1.00 97.25 275 ASP A CA 1
ATOM 2133 C C . ASP A 1 275 ? 12.708 -2.073 -6.839 1.00 97.25 275 ASP A C 1
ATOM 2135 O O . ASP A 1 275 ? 11.693 -2.453 -7.418 1.00 97.25 275 ASP A O 1
ATOM 2139 N N . GLY A 1 276 ? 13.477 -2.942 -6.188 1.00 95.38 276 GLY A N 1
ATOM 2140 C CA . GLY A 1 276 ? 13.302 -4.390 -6.273 1.00 95.38 276 GLY A CA 1
ATOM 2141 C C . GLY A 1 276 ? 11.966 -4.904 -5.730 1.00 95.38 276 GLY A C 1
ATOM 2142 O O . GLY A 1 276 ? 11.556 -6.017 -6.069 1.00 95.38 276 GLY A O 1
ATOM 2143 N N . ARG A 1 277 ? 11.264 -4.137 -4.882 1.00 94.06 277 ARG A N 1
ATOM 2144 C CA . ARG A 1 277 ? 10.005 -4.593 -4.267 1.00 94.06 277 ARG A CA 1
ATOM 2145 C C . ARG A 1 277 ? 8.784 -3.763 -4.616 1.00 94.06 277 ARG A C 1
ATOM 2147 O O . ARG A 1 277 ? 7.692 -4.330 -4.703 1.00 94.06 277 ARG A O 1
ATOM 2154 N N . LEU A 1 278 ? 8.951 -2.455 -4.759 1.00 94.94 278 LEU A N 1
ATOM 2155 C CA . LEU A 1 278 ? 7.867 -1.527 -5.042 1.00 94.94 278 LEU A CA 1
ATOM 2156 C C . LEU A 1 278 ? 7.775 -1.183 -6.529 1.00 94.94 278 LEU A C 1
ATOM 2158 O O . LEU A 1 278 ? 6.806 -0.540 -6.896 1.00 94.94 278 LEU A O 1
ATOM 2162 N N . ASN A 1 279 ? 8.690 -1.621 -7.403 1.00 97.06 279 ASN A N 1
ATOM 2163 C CA . ASN A 1 279 ? 8.584 -1.356 -8.842 1.00 97.06 279 ASN A CA 1
ATOM 2164 C C . ASN A 1 279 ? 7.694 -2.373 -9.578 1.00 97.06 279 ASN A C 1
ATOM 2166 O O . ASN A 1 279 ? 8.166 -3.225 -10.330 1.00 97.06 279 ASN A O 1
ATOM 2170 N N . GLN A 1 280 ? 6.373 -2.274 -9.407 1.00 96.56 280 GLN A N 1
ATOM 2171 C CA . GLN A 1 280 ? 5.431 -3.056 -10.223 1.00 96.56 280 GLN A CA 1
ATOM 2172 C C . GLN A 1 280 ? 5.357 -2.545 -11.671 1.00 96.56 280 GLN A C 1
ATOM 2174 O O . GLN A 1 280 ? 4.894 -3.267 -12.552 1.00 96.56 280 GLN A O 1
ATOM 2179 N N . SER A 1 281 ? 5.851 -1.333 -11.950 1.00 97.62 281 SER A N 1
ATOM 2180 C CA . SER A 1 281 ? 6.002 -0.832 -13.321 1.00 97.62 281 SER A CA 1
ATOM 2181 C C . SER A 1 281 ? 7.034 -1.643 -14.108 1.00 97.62 281 SER A C 1
ATOM 2183 O O . SER A 1 281 ? 6.802 -1.925 -15.274 1.00 97.62 281 SER A O 1
ATOM 2185 N N . PHE A 1 282 ? 8.105 -2.133 -13.482 1.00 97.75 282 PHE A N 1
ATOM 2186 C CA . PHE A 1 282 ? 9.015 -3.076 -14.136 1.00 97.75 282 PHE A CA 1
ATOM 2187 C C . PHE A 1 282 ? 8.296 -4.368 -14.562 1.00 97.75 282 PHE A C 1
ATOM 2189 O O . PHE A 1 282 ? 8.407 -4.782 -15.712 1.00 97.75 282 PHE A O 1
ATOM 2196 N N . LEU A 1 283 ? 7.493 -4.970 -13.675 1.00 96.06 283 LEU A N 1
ATOM 2197 C CA . LEU A 1 283 ? 6.755 -6.204 -13.985 1.00 96.06 283 LEU A CA 1
ATOM 2198 C C . LEU A 1 283 ? 5.699 -5.997 -15.081 1.00 96.06 283 LEU A C 1
ATOM 2200 O O . LEU A 1 283 ? 5.585 -6.815 -15.992 1.00 96.06 283 LEU A O 1
ATOM 2204 N N . ALA A 1 284 ? 4.962 -4.885 -15.034 1.00 96.25 284 ALA A N 1
ATOM 2205 C CA . ALA A 1 284 ? 4.030 -4.519 -16.099 1.00 96.25 284 ALA A CA 1
ATOM 2206 C C . ALA A 1 284 ? 4.759 -4.283 -17.434 1.00 96.25 284 ALA A C 1
ATOM 2208 O O . ALA A 1 284 ? 4.286 -4.709 -18.484 1.00 96.25 284 ALA A O 1
ATOM 2209 N N . GLY A 1 285 ? 5.936 -3.658 -17.395 1.00 96.62 285 GLY A N 1
ATOM 2210 C CA . GLY A 1 285 ? 6.784 -3.451 -18.563 1.00 96.62 285 GLY A CA 1
ATOM 2211 C C . GLY A 1 285 ? 7.298 -4.752 -19.168 1.00 96.62 285 GLY A C 1
ATOM 2212 O O . GLY A 1 285 ? 7.263 -4.913 -20.385 1.00 96.62 285 GLY A O 1
ATOM 2213 N N . LEU A 1 286 ? 7.713 -5.710 -18.332 1.00 94.94 286 LEU A N 1
ATOM 2214 C CA . LEU A 1 286 ? 8.089 -7.050 -18.785 1.00 94.94 286 LEU A CA 1
ATOM 2215 C C . LEU A 1 286 ? 6.926 -7.739 -19.497 1.00 94.94 286 LEU A C 1
ATOM 2217 O O . LEU A 1 286 ? 7.140 -8.357 -20.536 1.00 94.94 286 LEU A O 1
ATOM 2221 N N . ALA A 1 287 ? 5.699 -7.598 -18.989 1.00 92.31 287 ALA A N 1
ATOM 2222 C CA . ALA A 1 287 ? 4.516 -8.133 -19.656 1.00 92.31 287 ALA A CA 1
ATOM 2223 C C . ALA A 1 287 ? 4.286 -7.477 -21.030 1.00 92.31 287 ALA A C 1
ATOM 2225 O O . ALA A 1 287 ? 4.033 -8.183 -22.003 1.00 92.31 287 ALA A O 1
ATOM 2226 N N . VAL A 1 288 ? 4.437 -6.151 -21.142 1.00 93.00 288 VAL A N 1
ATOM 2227 C CA . VAL A 1 288 ? 4.345 -5.433 -22.429 1.00 93.00 288 VAL A CA 1
ATOM 2228 C C . VAL A 1 288 ? 5.419 -5.910 -23.408 1.00 93.00 288 VAL A C 1
ATOM 2230 O O . VAL A 1 288 ? 5.103 -6.226 -24.554 1.00 93.00 288 VAL A O 1
ATOM 2233 N N . SER A 1 289 ? 6.672 -6.013 -22.954 1.00 91.06 289 SER A N 1
ATOM 2234 C CA . SER A 1 289 ? 7.780 -6.518 -23.772 1.00 91.06 289 SER A CA 1
ATOM 2235 C C . SER A 1 289 ? 7.499 -7.940 -24.245 1.00 91.06 289 SER A C 1
ATOM 2237 O O . SER A 1 289 ? 7.594 -8.232 -25.433 1.00 91.06 289 SER A O 1
ATOM 2239 N N . ARG A 1 290 ? 7.063 -8.813 -23.332 1.00 88.94 290 ARG A N 1
ATOM 2240 C CA . ARG A 1 290 ? 6.777 -10.212 -23.640 1.00 88.94 290 ARG A CA 1
ATOM 2241 C C . ARG A 1 290 ? 5.651 -10.358 -24.656 1.00 88.94 290 ARG A C 1
ATOM 2243 O O . ARG A 1 290 ? 5.776 -11.181 -25.553 1.00 88.94 290 ARG A O 1
ATOM 2250 N N . LEU A 1 291 ? 4.580 -9.572 -24.532 1.00 87.62 291 LEU A N 1
ATOM 2251 C CA . LEU A 1 291 ? 3.468 -9.561 -25.489 1.00 87.62 291 LEU A CA 1
ATOM 2252 C C . LEU A 1 291 ? 3.922 -9.135 -26.888 1.00 87.62 291 LEU A C 1
ATOM 2254 O O . LEU A 1 291 ? 3.448 -9.695 -27.876 1.00 87.62 291 LEU A O 1
ATOM 2258 N N . SER A 1 292 ? 4.852 -8.181 -26.970 1.00 83.94 292 SER A N 1
ATOM 2259 C CA . SER A 1 292 ? 5.465 -7.790 -28.240 1.00 83.94 292 SER A CA 1
ATOM 2260 C C . SER A 1 292 ? 6.282 -8.932 -28.852 1.00 83.94 292 SER A C 1
ATOM 2262 O O . SER A 1 292 ? 6.234 -9.121 -30.064 1.00 83.94 292 SER A O 1
ATOM 2264 N N . ASP A 1 293 ? 6.993 -9.707 -28.028 1.00 85.00 293 ASP A N 1
ATOM 2265 C CA . ASP A 1 293 ? 7.847 -10.809 -28.491 1.00 85.00 293 ASP A CA 1
ATOM 2266 C C . ASP A 1 293 ? 7.046 -12.034 -28.957 1.00 85.00 293 ASP A C 1
ATOM 2268 O O . ASP A 1 293 ? 7.396 -12.660 -29.956 1.00 85.00 293 ASP A O 1
ATOM 2272 N N . ILE A 1 294 ? 5.972 -12.397 -28.245 1.00 83.75 294 ILE A N 1
ATOM 2273 C CA . ILE A 1 294 ? 5.156 -13.590 -28.554 1.00 83.75 294 ILE A CA 1
ATOM 2274 C C . ILE A 1 294 ? 4.066 -13.335 -29.608 1.00 83.75 294 ILE A C 1
ATOM 2276 O O . ILE A 1 294 ? 3.308 -14.244 -29.933 1.00 83.75 294 ILE A O 1
ATOM 2280 N N . GLY A 1 295 ? 3.987 -12.119 -30.156 1.00 74.81 295 GLY A N 1
ATOM 2281 C CA . GLY A 1 295 ? 3.062 -11.785 -31.241 1.00 74.81 295 GLY A CA 1
ATOM 2282 C C . GLY A 1 295 ? 1.632 -11.453 -30.802 1.00 74.81 295 GLY A C 1
ATOM 2283 O O . GLY A 1 295 ? 0.720 -11.537 -31.621 1.00 74.81 295 GLY A O 1
ATOM 2284 N N . GLY A 1 296 ? 1.425 -11.045 -29.545 1.00 75.06 296 GLY A N 1
ATOM 2285 C CA . GLY A 1 296 ? 0.146 -10.524 -29.056 1.00 75.06 296 GLY A CA 1
ATOM 2286 C C . GLY A 1 296 ? -0.426 -11.252 -27.840 1.00 75.06 296 GLY A C 1
ATOM 2287 O O . GLY A 1 296 ? 0.236 -12.039 -27.169 1.00 75.06 296 GLY A O 1
ATOM 2288 N N . TYR A 1 297 ? -1.679 -10.930 -27.521 1.00 77.00 297 TYR A N 1
ATOM 2289 C CA . TYR A 1 297 ? -2.427 -11.567 -26.436 1.00 77.00 297 TYR A CA 1
ATOM 2290 C C . TYR A 1 297 ? -2.735 -13.032 -26.766 1.00 77.00 297 TYR A C 1
ATOM 2292 O O . TYR A 1 297 ? -2.749 -13.415 -27.930 1.00 77.00 297 TYR A O 1
ATOM 2300 N N . ALA A 1 298 ? -3.087 -13.832 -25.757 1.00 77.62 298 ALA A N 1
ATOM 2301 C CA . ALA A 1 298 ? -3.454 -15.247 -25.893 1.00 77.62 298 ALA A CA 1
ATOM 2302 C C . ALA A 1 298 ? -4.770 -15.507 -26.673 1.00 77.62 298 ALA A C 1
ATOM 2304 O O . ALA A 1 298 ? -5.459 -16.484 -26.420 1.00 77.62 298 ALA A O 1
ATOM 2305 N N . HIS A 1 299 ? -5.189 -14.606 -27.569 1.00 80.75 299 HIS A N 1
ATOM 2306 C CA . HIS A 1 299 ? -6.342 -14.750 -28.470 1.00 80.75 299 HIS A CA 1
ATOM 2307 C C . HIS A 1 299 ? -7.659 -15.205 -27.801 1.00 80.75 299 HIS A C 1
ATOM 2309 O O . HIS A 1 299 ? -8.528 -15.780 -28.448 1.00 80.75 299 HIS A O 1
ATOM 2315 N N . GLY A 1 300 ? -7.830 -14.907 -26.508 1.00 77.31 300 GLY A N 1
ATOM 2316 C CA . GLY A 1 300 ? -9.011 -15.261 -25.718 1.00 77.31 300 GLY A CA 1
ATOM 2317 C C . GLY A 1 300 ? -8.904 -16.557 -24.905 1.00 77.31 300 GLY A C 1
ATOM 2318 O O . GLY A 1 300 ? -9.801 -16.826 -24.109 1.00 77.31 300 GLY A O 1
ATOM 2319 N N . GLU A 1 301 ? -7.813 -17.313 -25.023 1.00 81.06 301 GLU A N 1
ATOM 2320 C CA . GLU A 1 301 ? -7.558 -18.540 -24.252 1.00 81.06 301 GLU A CA 1
ATOM 2321 C C . GLU A 1 301 ? -7.583 -18.290 -22.739 1.00 81.06 301 GLU A C 1
ATOM 2323 O O . GLU A 1 301 ? -8.225 -19.026 -21.994 1.00 81.06 301 GLU A O 1
ATOM 2328 N N . THR A 1 302 ? -7.043 -17.157 -22.291 1.00 80.75 302 THR A N 1
ATOM 2329 C CA . THR A 1 302 ? -7.065 -16.762 -20.874 1.00 80.75 302 THR A CA 1
ATOM 2330 C C . THR A 1 302 ? -8.476 -16.564 -20.313 1.00 80.75 302 THR A C 1
ATOM 2332 O O . THR A 1 302 ? -8.688 -16.741 -19.113 1.00 80.75 302 THR A O 1
ATOM 2335 N N . PHE A 1 303 ? -9.479 -16.233 -21.140 1.00 81.31 303 PHE A N 1
ATOM 2336 C CA . PHE A 1 303 ? -10.876 -16.211 -20.685 1.00 81.31 303 PHE A CA 1
ATOM 2337 C C . PHE A 1 303 ? -11.401 -17.622 -20.431 1.00 81.31 303 PHE A C 1
ATOM 2339 O O . PHE A 1 303 ? -12.135 -17.839 -19.465 1.00 81.31 303 PHE A O 1
ATOM 2346 N N . TRP A 1 304 ? -11.017 -18.580 -21.275 1.00 82.38 304 TRP A N 1
ATOM 2347 C CA . TRP A 1 304 ? -11.364 -19.982 -21.082 1.00 82.38 304 TRP A CA 1
ATOM 2348 C C . TRP A 1 304 ? -10.685 -20.537 -19.830 1.00 82.38 304 TRP A C 1
ATOM 2350 O O . TRP A 1 304 ? -11.359 -21.084 -18.958 1.00 82.38 304 TRP A O 1
ATOM 2360 N N . GLU A 1 305 ? -9.388 -20.284 -19.660 1.00 82.25 305 GLU A N 1
ATOM 2361 C CA . GLU A 1 305 ? -8.641 -20.639 -18.450 1.00 82.25 305 GLU A CA 1
ATOM 2362 C C . GLU A 1 305 ? -9.251 -20.019 -17.188 1.00 82.25 305 GLU A C 1
ATOM 2364 O O . GLU A 1 305 ? -9.388 -20.706 -16.174 1.00 82.25 305 GLU A O 1
ATOM 2369 N N . ALA A 1 306 ? -9.683 -18.753 -17.244 1.00 81.81 306 ALA A N 1
ATOM 2370 C CA . ALA A 1 306 ? -10.349 -18.079 -16.131 1.00 81.81 306 ALA A CA 1
ATOM 2371 C C . ALA A 1 306 ? -11.708 -18.711 -15.784 1.00 81.81 306 ALA A C 1
ATOM 2373 O O . ALA A 1 306 ? -12.045 -18.834 -14.606 1.00 81.81 306 ALA A O 1
ATOM 2374 N N . LEU A 1 307 ? -12.486 -19.162 -16.773 1.00 83.25 307 LEU A N 1
ATOM 2375 C CA . LEU A 1 307 ? -13.721 -19.911 -16.519 1.00 83.25 307 LEU A CA 1
ATOM 2376 C C . LEU A 1 307 ? -13.421 -21.276 -15.893 1.00 83.25 307 LEU A C 1
ATOM 2378 O O . LEU A 1 307 ? -14.039 -21.650 -14.895 1.00 83.25 307 LEU A O 1
ATOM 2382 N N . LEU A 1 308 ? -12.416 -21.986 -16.411 1.00 83.06 308 LEU A N 1
ATOM 2383 C CA . LEU A 1 308 ? -11.947 -23.237 -15.822 1.00 83.06 308 LEU A CA 1
ATOM 2384 C C . LEU A 1 308 ? -11.390 -23.013 -14.403 1.00 83.06 308 LEU A C 1
ATOM 2386 O O . LEU A 1 308 ? -11.499 -23.899 -13.554 1.00 83.06 308 LEU A O 1
ATOM 2390 N N . ALA A 1 309 ? -10.800 -21.844 -14.104 1.00 79.56 309 ALA A N 1
ATOM 2391 C CA . ALA A 1 309 ? -10.326 -21.411 -12.775 1.00 79.56 309 ALA A CA 1
ATOM 2392 C C . ALA A 1 309 ? -11.400 -21.472 -11.691 1.00 79.56 309 ALA A C 1
ATOM 2394 O O . ALA A 1 309 ? -11.071 -21.783 -10.547 1.00 79.56 309 ALA A O 1
ATOM 2395 N N . LEU A 1 310 ? -12.665 -21.262 -12.052 1.00 81.19 310 LEU A N 1
ATOM 2396 C CA . LEU A 1 310 ? -13.779 -21.285 -11.108 1.00 81.19 310 LEU A CA 1
ATOM 2397 C C . LEU A 1 310 ? -14.160 -22.695 -10.650 1.00 81.19 310 LEU A C 1
ATOM 2399 O O . LEU A 1 310 ? -14.785 -22.830 -9.600 1.00 81.19 310 LEU A O 1
ATOM 2403 N N . ILE A 1 311 ? -13.793 -23.738 -11.403 1.00 81.38 311 ILE A N 1
ATOM 2404 C CA . ILE A 1 311 ? -14.088 -25.125 -11.033 1.00 81.38 311 ILE A CA 1
ATOM 2405 C C . ILE A 1 311 ? -13.175 -25.521 -9.861 1.00 81.38 311 ILE A C 1
ATOM 2407 O O . ILE A 1 311 ? -11.951 -25.574 -10.027 1.00 81.38 311 ILE A O 1
ATOM 2411 N N . PRO A 1 312 ? -13.731 -25.812 -8.668 1.00 77.44 312 PRO A N 1
ATOM 2412 C CA . PRO A 1 312 ? -12.932 -26.179 -7.510 1.00 77.44 312 PRO A CA 1
ATOM 2413 C C . PRO A 1 312 ? -12.132 -27.458 -7.755 1.00 77.44 312 PRO A C 1
ATOM 2415 O O . PRO A 1 312 ? -12.644 -28.433 -8.306 1.00 77.44 312 PRO A O 1
ATOM 2418 N N . ARG A 1 313 ? -10.911 -27.509 -7.217 1.00 73.12 313 ARG A N 1
ATOM 2419 C CA . ARG A 1 313 ? -10.066 -28.717 -7.227 1.00 73.12 313 ARG A CA 1
ATOM 2420 C C . ARG A 1 313 ? -10.712 -29.927 -6.554 1.00 73.12 313 ARG A C 1
ATOM 2422 O O . ARG A 1 313 ? -10.390 -31.051 -6.901 1.00 73.12 313 ARG A O 1
ATOM 2429 N N . ALA A 1 314 ? -11.645 -29.702 -5.630 1.00 77.44 314 ALA A N 1
ATOM 2430 C CA . ALA A 1 314 ? -12.433 -30.774 -5.027 1.00 77.44 314 ALA A CA 1
ATOM 2431 C C . ALA A 1 314 ? -13.336 -31.500 -6.045 1.00 77.44 314 ALA A C 1
ATOM 2433 O O . ALA A 1 314 ? -13.651 -32.666 -5.848 1.00 77.44 314 ALA A O 1
ATOM 2434 N N . ILE A 1 315 ? -13.750 -30.810 -7.116 1.00 84.88 315 ILE A N 1
ATOM 2435 C CA . ILE A 1 315 ? -14.603 -31.351 -8.184 1.00 84.88 315 ILE A CA 1
ATOM 2436 C C . ILE A 1 315 ? -13.749 -31.855 -9.356 1.00 84.88 315 ILE A C 1
ATOM 2438 O O . ILE A 1 315 ? -14.094 -32.861 -9.967 1.00 84.88 315 ILE A O 1
ATOM 2442 N N . TRP A 1 316 ? -12.620 -31.198 -9.646 1.00 83.50 316 TRP A N 1
ATOM 2443 C CA . TRP A 1 316 ? -11.677 -31.620 -10.687 1.00 83.50 316 TRP A CA 1
ATOM 2444 C C . TRP A 1 316 ? -10.224 -31.598 -10.174 1.00 83.50 316 TRP A C 1
ATOM 2446 O O . TRP A 1 316 ? -9.527 -30.587 -10.328 1.00 83.50 316 TRP A O 1
ATOM 2456 N N . PRO A 1 317 ? -9.756 -32.702 -9.557 1.00 79.75 317 PRO A N 1
ATOM 2457 C CA . PRO A 1 317 ? -8.425 -32.775 -8.951 1.00 79.75 317 PRO A CA 1
ATOM 2458 C C . PRO A 1 317 ? -7.292 -32.548 -9.955 1.00 79.75 317 PRO A C 1
ATOM 2460 O O . PRO A 1 317 ? -6.413 -31.727 -9.698 1.00 79.75 317 PRO A O 1
ATOM 2463 N N . ASP A 1 318 ? -7.380 -33.173 -11.133 1.00 81.94 318 ASP A N 1
ATOM 2464 C CA . ASP A 1 318 ? -6.329 -33.181 -12.165 1.00 81.94 318 ASP A CA 1
ATOM 2465 C C . ASP A 1 318 ? -6.472 -32.070 -13.212 1.00 81.94 318 ASP A C 1
ATOM 2467 O O . ASP A 1 318 ? -5.959 -32.170 -14.324 1.00 81.94 318 ASP A O 1
ATOM 2471 N N . LYS A 1 319 ? -7.202 -30.999 -12.893 1.00 80.25 319 LYS A N 1
ATOM 2472 C CA . LYS A 1 319 ? -7.395 -29.884 -13.821 1.00 80.25 319 LYS A CA 1
ATOM 2473 C C . LYS A 1 319 ? -6.035 -29.341 -14.324 1.00 80.25 319 LYS A C 1
ATOM 2475 O O . LYS A 1 319 ? -5.176 -29.045 -13.481 1.00 80.25 319 LYS A O 1
ATOM 2480 N N . PRO A 1 320 ? -5.839 -29.135 -15.638 1.00 71.50 320 PRO A N 1
ATOM 2481 C CA . PRO A 1 320 ? -4.604 -28.553 -16.155 1.00 71.50 320 PRO A CA 1
ATOM 2482 C C . PRO A 1 320 ? -4.395 -27.153 -15.555 1.00 71.50 320 PRO A C 1
ATOM 2484 O O . PRO A 1 320 ? -5.322 -26.339 -15.502 1.00 71.50 320 PRO A O 1
ATOM 2487 N N . VAL A 1 321 ? -3.205 -26.911 -14.999 1.00 58.56 321 VAL A N 1
ATOM 2488 C CA . VAL A 1 321 ? -2.722 -25.554 -14.711 1.00 58.56 321 VAL A CA 1
ATOM 2489 C C . VAL A 1 321 ? -1.702 -25.261 -15.783 1.00 58.56 321 VAL A C 1
ATOM 2491 O O . VAL A 1 321 ? -0.560 -25.695 -15.674 1.00 58.56 321 VAL A O 1
ATOM 2494 N N . GLU A 1 322 ? -2.126 -24.560 -16.815 1.00 55.66 322 GLU A N 1
ATOM 2495 C CA . GLU A 1 322 ? -1.190 -23.785 -17.609 1.00 55.66 322 GLU A CA 1
ATOM 2496 C C . GLU A 1 322 ? -1.262 -22.378 -17.008 1.00 55.66 322 GLU A C 1
ATOM 2498 O O . GLU A 1 322 ? -2.349 -21.831 -16.808 1.00 55.66 322 GLU A O 1
ATOM 2503 N N . ALA A 1 323 ? -0.129 -21.899 -16.502 1.00 44.97 323 ALA A N 1
ATOM 2504 C CA . ALA A 1 323 ? 0.040 -20.571 -15.924 1.00 44.97 323 ALA A CA 1
ATOM 2505 C C . ALA A 1 323 ? 1.286 -19.944 -16.539 1.00 44.97 323 ALA A C 1
ATOM 2507 O O . ALA A 1 323 ? 2.278 -20.692 -16.709 1.00 44.97 323 ALA A O 1
#

pLDDT: mean 90.32, std 8.89, range [44.97, 98.31]

Radius of gyration: 22.12 Å; chains: 1; bounding box: 54×53×55 Å

=== Feature glossary ===
Legend for the data blocks above and below:

— What the protein is —

The amino-acid sequence is the protein's primary structure: the linear order of residues from the N-terminus to the C-terminus, written in one-letter code. Everything else here — the 3D coordinates, the secondary structure, the domain annotations — is ultimately a consequence of this string.

Functional annotations link the protein to curated databases. InterPro entries identify conserved domains and families by matching the sequence against member-database signatures (Pfam, PROSITE, CDD, …). Gene Ontology (GO) terms describe molecular function, biological process, and cellular component in a controlled vocabulary. CATH places the structure in a hierarchical fold classification (Class/Architecture/Topology/Homologous-superfamily). The organism is the source species.

— Where its atoms are —

Atomic coordinates in PDBx/mmCIF format — the same representation the Protein Data Bank distributes. Each line of the _atom_site loop places one backbone atom in Cartesian space (units: ångströms, origin: arbitrary).

The six renders are orthographic views along the three Cartesian axes in both directions. Representation (cartoon, sticks, or surface) and color scheme (sequence-rainbow or by-chain) vary across proteins so the training set covers all the common visualization conventions.

— Local backbone conformation —

Eight-state secondary structure (DSSP): H is the canonical α-helix, G the tighter 3₁₀-helix, I the wider π-helix; E/B are β-structure, T and S are turns and bends, and '-' is everything else. DSSP derives these from the pattern of main-chain N–H···O=C hydrogen bonds, not from the sequence.

Three-state secondary structure (P-SEA) collapses the eight DSSP classes into helix (a), strand (b), and coil (c). P-SEA assigns these from Cα geometry alone — distances and angles — without requiring backbone oxygens, so it works on any Cα trace.

φ (phi) and ψ (psi) are the two rotatable backbone dihedrals per residue: φ is the C(i-1)–N–Cα–C torsion, ψ is the N–Cα–C–N(i+1) torsion, both in degrees on (−180°, 180°]. α-helical residues cluster near (−60°, −45°); β-strand residues near (−120°, +130°). A Ramachandran plot is simply a scatter of (φ, ψ) for every residue.

— Global shape and packing —

The geometric summary reports three shape descriptors. Rg (radius of gyration) measures how spread out the Cα atoms are about their centre of mass; compact globular proteins have small Rg, elongated or unfolded ones large. Cα contacts (<8 Å, |i−j|>4) count long-range residue pairs in spatial proximity — high for tightly packed folds, near zero for rods or random coil. The bounding-box extents give the protein's footprint along x, y, z in Å.

SASA measures how much of the protein is reachable by solvent. It is computed by rolling a water-sized probe over the atomic surface and summing the exposed area (Å²). Per-residue SASA distinguishes core (buried, low SASA) from surface (exposed, high SASA) residues; total SASA is a whole-molecule size measure.

Plot images: a contact map (which residues are close in 3D, as an N×N binary image), a Ramachandran scatter (backbone torsion angles, revealing secondary-structure composition at a glance), and — for AlphaFold structures — a PAE heatmap (pairwise prediction confidence).

— Structural neighborhood —

A 3Di character summarizes, for each residue, the relative orientation of the Cα frame of its nearest spatial neighbor. Because it encodes fold topology rather than chemistry, 3Di alignments detect remote structural similarity that sequence alignment misses.

The Foldseek neighbor list gives the closest experimentally determined structures in the PDB, ranked by structural alignment. TM-score near 1 means near-identical fold; near 0.3 means only rough topology match. This is how one finds what a novel AlphaFold prediction most resembles in the solved-structure universe.

— Confidence and disorder —

For AlphaFold models, the B-factor field carries pLDDT — the model's own estimate of local accuracy on a 0–100 scale. Regions with pLDDT<50 should be treated as essentially unmodeled; they often correspond to intrinsically disordered segments.

Crystallographic B-factors measure how much each atom's electron density is smeared out, in Å². They rise in mobile loops and surface residues and fall in the buried interior. In AlphaFold models this column is repurposed to hold pLDDT instead.

Predicted Aligned Error (PAE) is an AlphaFold confidence matrix: entry (i, j) is the expected error in the position of residue j, in ångströms, when the prediction is superimposed on the true structure at residue i. Low PAE within a block of residues means that block is internally rigid and well-predicted; high PAE between two blocks means their relative placement is uncertain even if each block individually is confident.